Protein AF-A0A6A3A158-F1 (afdb_monomer_lite)

Foldseek 3Di:
DVFVVLVVVQVVVQQVVLQQVVQVHPVSQVVCVVVVNRDGDDLQALSRAHPLCVVDVDLAQDPVQDPVRPCNVVSVQVNQQSQQRGHFNVNCCSCCPHVVWAWPGWDFAAQQVVLDGDWIWTWIWDDDPVAIEIEIEIHADDPSGVVSVVLLVPPDWDQDVPLGTARPSLQRQQFQHPVHGPDPDDDADPPPHGRPGHRNNHVVVVVVVVVCVVPVRHYYAQHYPDSSRSNRVVSVRSVD

Structure (mmCIF, N/CA/C/O backbone):
data_AF-A0A6A3A158-F1
#
_entry.id   AF-A0A6A3A158-F1
#
loop_
_atom_site.group_PDB
_atom_site.id
_atom_site.type_symbol
_atom_site.label_atom_id
_atom_site.label_alt_id
_atom_site.label_comp_id
_atom_site.label_asym_id
_atom_site.label_entity_id
_atom_site.label_seq_id
_atom_site.pdbx_PDB_ins_code
_atom_site.Cartn_x
_atom_site.Cartn_y
_atom_site.Cartn_z
_atom_site.occupancy
_atom_site.B_iso_or_equiv
_atom_site.auth_seq_id
_atom_site.auth_comp_id
_atom_site.auth_asym_id
_atom_site.auth_atom_id
_atom_site.pdbx_PDB_model_num
ATOM 1 N N . MET A 1 1 ? 21.251 2.955 -17.808 1.00 33.09 1 MET A N 1
ATOM 2 C CA . MET A 1 1 ? 21.177 1.662 -18.534 1.00 33.09 1 MET A CA 1
ATOM 3 C C . MET A 1 1 ? 21.378 0.423 -17.639 1.00 33.09 1 MET A C 1
ATOM 5 O O . MET A 1 1 ? 21.390 -0.678 -18.166 1.00 33.09 1 MET A O 1
ATOM 9 N N . ILE A 1 2 ? 21.452 0.557 -16.303 1.00 40.03 2 ILE A N 1
ATOM 10 C CA . ILE A 1 2 ? 21.586 -0.575 -15.348 1.00 40.03 2 ILE A CA 1
ATOM 11 C C . ILE A 1 2 ? 20.202 -1.079 -14.851 1.00 40.03 2 ILE A C 1
ATOM 13 O O . ILE A 1 2 ? 20.088 -2.112 -14.201 1.00 40.03 2 ILE A O 1
ATOM 17 N N . TYR A 1 3 ? 19.130 -0.371 -15.223 1.00 50.69 3 TYR A N 1
ATOM 18 C CA . TYR A 1 3 ? 17.771 -0.492 -14.675 1.00 50.69 3 TYR A CA 1
ATOM 19 C C . TYR A 1 3 ? 16.995 -1.723 -15.163 1.00 50.69 3 TYR A C 1
ATOM 21 O O . TYR A 1 3 ? 16.353 -2.420 -14.381 1.00 50.69 3 TYR A O 1
ATOM 29 N N . THR A 1 4 ? 17.078 -2.026 -16.459 1.00 61.44 4 THR A N 1
ATOM 30 C CA . THR A 1 4 ? 16.363 -3.156 -17.063 1.00 61.44 4 THR A CA 1
ATOM 31 C C . THR A 1 4 ? 16.856 -4.507 -16.527 1.00 61.44 4 THR A C 1
ATOM 33 O O . THR A 1 4 ? 16.013 -5.339 -16.202 1.00 61.44 4 THR A O 1
ATOM 36 N N . PRO A 1 5 ? 18.175 -4.751 -16.364 1.00 72.19 5 PRO A N 1
ATOM 37 C CA . PRO A 1 5 ? 18.677 -6.021 -15.837 1.00 72.19 5 PRO A CA 1
ATOM 38 C C . PRO A 1 5 ? 18.161 -6.383 -14.439 1.00 72.19 5 PRO A C 1
ATOM 40 O O . PRO A 1 5 ? 17.719 -7.512 -14.242 1.00 72.19 5 PRO A O 1
ATOM 43 N N . MET A 1 6 ? 18.168 -5.450 -13.477 1.00 72.81 6 MET A N 1
ATOM 44 C CA . MET A 1 6 ? 17.752 -5.760 -12.101 1.00 72.81 6 MET A CA 1
ATOM 45 C C . MET A 1 6 ? 16.234 -5.937 -11.978 1.00 72.81 6 MET A C 1
ATOM 47 O O . MET A 1 6 ? 15.780 -6.893 -11.349 1.00 72.81 6 MET A O 1
ATOM 51 N N . ALA A 1 7 ? 15.449 -5.092 -12.653 1.00 72.19 7 ALA A N 1
ATOM 52 C CA . ALA A 1 7 ? 14.000 -5.262 -12.714 1.00 72.19 7 ALA A CA 1
ATOM 53 C C . ALA A 1 7 ? 13.622 -6.599 -13.380 1.00 72.19 7 ALA A C 1
ATOM 55 O O . ALA A 1 7 ? 12.784 -7.336 -12.861 1.00 72.19 7 ALA A O 1
ATOM 56 N N . MET A 1 8 ? 14.284 -6.968 -14.485 1.00 78.94 8 MET A N 1
ATOM 57 C CA . MET A 1 8 ? 14.096 -8.274 -15.131 1.00 78.94 8 MET A CA 1
ATOM 58 C C . MET A 1 8 ? 14.511 -9.435 -14.223 1.00 78.94 8 MET A C 1
ATOM 60 O O . MET A 1 8 ? 13.827 -10.459 -14.202 1.00 78.94 8 MET A O 1
ATOM 64 N N . MET A 1 9 ? 15.585 -9.286 -13.446 1.00 83.38 9 MET A N 1
ATOM 65 C CA . MET A 1 9 ? 16.007 -10.288 -12.467 1.00 83.38 9 MET A CA 1
ATOM 66 C C . MET A 1 9 ? 14.941 -10.488 -11.386 1.00 83.38 9 MET A C 1
ATOM 68 O O . MET A 1 9 ? 14.543 -11.626 -11.145 1.00 83.38 9 MET A O 1
ATOM 72 N N . GLY A 1 10 ? 14.408 -9.407 -10.807 1.00 83.25 10 GLY A N 1
ATOM 73 C CA . GLY A 1 10 ? 13.314 -9.476 -9.832 1.00 83.25 10 GLY A CA 1
ATOM 74 C C . GLY A 1 10 ? 12.067 -10.154 -10.408 1.00 83.25 10 GLY A C 1
ATOM 75 O O . GLY A 1 10 ? 11.559 -11.117 -9.839 1.00 83.25 10 GLY A O 1
ATOM 76 N N . ILE A 1 11 ? 11.643 -9.734 -11.605 1.00 85.56 11 ILE A N 1
ATOM 77 C CA . ILE A 1 11 ? 10.544 -10.344 -12.372 1.00 85.56 11 ILE A CA 1
ATOM 78 C C . ILE A 1 11 ? 10.775 -11.849 -12.564 1.00 85.56 11 ILE A C 1
ATOM 80 O O . ILE A 1 11 ? 9.840 -12.635 -12.392 1.00 85.56 11 ILE A O 1
ATOM 84 N N . THR A 1 12 ? 11.994 -12.253 -12.915 1.00 88.31 12 THR A N 1
ATOM 85 C CA . THR A 1 12 ? 12.354 -13.654 -13.165 1.00 88.31 12 THR A CA 1
ATOM 86 C C . THR A 1 12 ? 12.313 -14.469 -11.877 1.00 88.31 12 THR A C 1
ATOM 88 O O . THR A 1 12 ? 11.663 -15.513 -11.842 1.00 88.31 12 THR A O 1
ATOM 91 N N . ILE A 1 13 ? 12.937 -13.974 -10.805 1.00 90.00 13 ILE A N 1
ATOM 92 C CA . ILE A 1 13 ? 12.961 -14.633 -9.493 1.00 90.00 13 ILE A CA 1
ATOM 93 C C . ILE A 1 13 ? 11.538 -14.828 -8.968 1.00 90.00 13 ILE A C 1
ATOM 95 O O . ILE A 1 13 ? 11.174 -15.944 -8.607 1.00 90.00 13 ILE A O 1
ATOM 99 N N . GLU A 1 14 ? 10.704 -13.787 -8.981 1.00 91.69 14 GLU A N 1
ATOM 100 C CA . GLU A 1 14 ? 9.316 -13.894 -8.519 1.00 91.69 14 GLU A CA 1
ATOM 101 C C . GLU A 1 14 ? 8.507 -14.888 -9.356 1.00 91.69 14 GLU A C 1
ATOM 103 O O . GLU A 1 14 ? 7.749 -15.685 -8.801 1.00 91.69 14 GLU A O 1
ATOM 108 N N . THR A 1 15 ? 8.687 -14.895 -10.680 1.00 92.19 15 THR A N 1
ATOM 109 C CA . THR A 1 15 ? 7.980 -15.843 -11.557 1.00 92.19 15 THR A CA 1
ATOM 110 C C . THR A 1 15 ? 8.394 -17.278 -11.252 1.00 92.19 15 THR A C 1
ATOM 112 O O . THR A 1 15 ? 7.533 -18.150 -11.159 1.00 92.19 15 THR A O 1
ATOM 115 N N . LEU A 1 16 ? 9.691 -17.528 -11.048 1.00 92.75 16 LEU A N 1
ATOM 116 C CA . LEU A 1 16 ? 10.210 -18.849 -10.695 1.00 92.75 16 LEU A CA 1
ATOM 117 C C . LEU A 1 16 ? 9.688 -19.312 -9.331 1.00 92.75 16 LEU A C 1
ATOM 119 O O . LEU A 1 16 ? 9.191 -20.433 -9.220 1.00 92.75 16 LEU A O 1
ATOM 123 N N . LEU A 1 17 ? 9.743 -18.452 -8.310 1.00 93.19 17 LEU A N 1
ATOM 124 C CA . LEU A 1 17 ? 9.234 -18.768 -6.973 1.00 93.19 17 LEU A CA 1
ATOM 125 C C . LEU A 1 17 ? 7.739 -19.107 -7.008 1.00 93.19 17 LEU A C 1
ATOM 127 O O . LEU A 1 17 ? 7.332 -20.131 -6.456 1.00 93.19 17 LEU A O 1
ATOM 131 N N . ASN A 1 18 ? 6.930 -18.314 -7.718 1.00 95.38 18 ASN A N 1
ATOM 132 C CA . ASN A 1 18 ? 5.505 -18.597 -7.897 1.00 95.38 18 ASN A CA 1
ATOM 133 C C . ASN A 1 18 ? 5.263 -19.880 -8.694 1.00 95.38 18 ASN A C 1
ATOM 135 O O . ASN A 1 18 ? 4.412 -20.678 -8.310 1.00 95.38 18 ASN A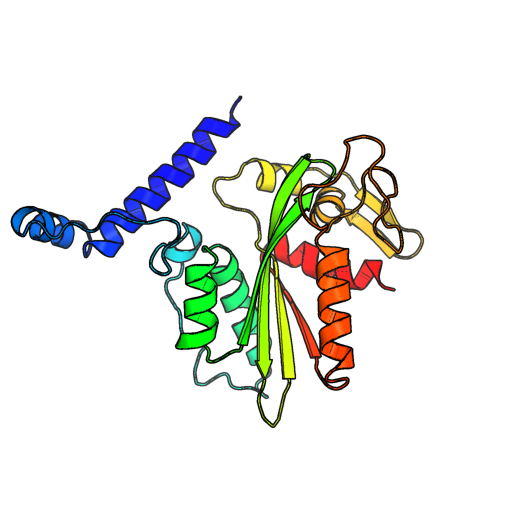 O 1
ATOM 139 N N . PHE A 1 19 ? 6.023 -20.125 -9.762 1.00 94.62 19 PHE A N 1
ATOM 140 C CA . PHE A 1 19 ? 5.890 -21.343 -10.555 1.00 94.62 19 PHE A CA 1
ATOM 141 C C . PHE A 1 19 ? 6.132 -22.598 -9.711 1.00 94.62 19 PHE A C 1
ATOM 143 O O . PHE A 1 19 ? 5.319 -23.522 -9.736 1.00 94.62 19 PHE A O 1
ATOM 150 N N . PHE A 1 20 ? 7.197 -22.622 -8.905 1.00 93.31 20 PHE A N 1
ATOM 151 C CA . PHE A 1 20 ? 7.435 -23.738 -7.992 1.00 93.31 20 PHE A CA 1
ATOM 152 C C . PHE A 1 20 ? 6.376 -23.812 -6.891 1.00 93.31 20 PHE A C 1
ATOM 154 O O . PHE A 1 20 ? 5.866 -24.898 -6.624 1.00 93.31 20 PHE A O 1
ATOM 161 N N . SER A 1 21 ? 6.015 -22.687 -6.272 1.00 92.62 21 SER A N 1
ATOM 162 C CA . SER A 1 21 ? 5.041 -22.649 -5.175 1.00 92.62 21 SER A CA 1
ATOM 163 C C . SER A 1 21 ? 3.669 -23.192 -5.597 1.00 92.62 21 SER A C 1
ATOM 165 O O . SER A 1 21 ? 3.167 -24.135 -4.982 1.00 92.62 21 SER A O 1
ATOM 167 N N . LEU A 1 22 ? 3.116 -22.700 -6.711 1.00 93.56 22 LEU A N 1
ATOM 168 C CA . LEU A 1 22 ? 1.799 -23.104 -7.224 1.00 93.56 22 LEU A CA 1
ATOM 169 C C . LEU A 1 22 ? 1.748 -24.563 -7.690 1.00 93.56 22 LEU A C 1
ATOM 171 O O . LEU A 1 22 ? 0.676 -25.162 -7.739 1.00 93.56 22 LEU A O 1
ATOM 175 N N . ASN A 1 23 ? 2.898 -25.161 -8.002 1.00 94.75 23 ASN A N 1
ATOM 176 C CA . ASN A 1 23 ? 2.990 -26.565 -8.393 1.00 94.75 23 ASN A CA 1
ATOM 177 C C . ASN A 1 23 ? 3.356 -27.508 -7.233 1.00 94.75 23 ASN A C 1
ATOM 179 O O . ASN A 1 23 ? 3.549 -28.700 -7.459 1.00 94.75 23 ASN A O 1
ATOM 183 N N . GLY A 1 24 ? 3.417 -27.024 -5.988 1.00 91.12 24 GLY A N 1
ATOM 184 C CA . GLY A 1 24 ? 3.749 -27.851 -4.821 1.00 91.12 24 GLY A CA 1
ATOM 185 C C . GLY A 1 24 ? 5.250 -28.128 -4.667 1.00 91.12 24 GLY A C 1
ATOM 186 O O . GLY A 1 24 ? 5.652 -29.223 -4.264 1.00 91.12 24 GLY A O 1
ATOM 187 N N . GLY A 1 25 ? 6.084 -27.152 -5.025 1.00 91.75 25 GLY A N 1
ATOM 188 C CA . GLY A 1 25 ? 7.543 -27.229 -5.005 1.00 91.75 25 GLY A CA 1
ATOM 189 C C . GLY A 1 25 ? 8.119 -28.073 -6.144 1.00 91.75 25 GLY A C 1
ATOM 190 O O . GLY A 1 25 ? 7.411 -28.518 -7.044 1.00 91.75 25 GLY A O 1
ATOM 191 N N . PHE A 1 26 ? 9.426 -28.335 -6.097 1.00 89.94 26 PHE A N 1
ATOM 192 C CA . PHE A 1 26 ? 10.132 -29.069 -7.156 1.00 89.94 26 PHE A CA 1
ATOM 193 C C . PHE A 1 26 ? 9.558 -30.477 -7.405 1.00 89.94 26 PHE A C 1
ATOM 195 O O . PHE A 1 26 ? 9.274 -30.855 -8.540 1.00 89.94 26 PHE A O 1
ATOM 202 N N . ARG A 1 27 ? 9.317 -31.249 -6.335 1.00 90.44 27 ARG A N 1
ATOM 203 C CA . ARG A 1 27 ? 8.726 -32.597 -6.439 1.00 90.44 27 ARG A CA 1
ATOM 204 C C . ARG A 1 27 ? 7.282 -32.555 -6.947 1.00 90.44 27 ARG A C 1
ATOM 206 O O . ARG A 1 27 ? 6.881 -33.415 -7.730 1.00 90.44 27 ARG A O 1
ATOM 213 N N . GLY A 1 28 ? 6.505 -31.562 -6.510 1.00 92.50 28 GLY A N 1
ATOM 214 C CA . GLY A 1 28 ? 5.134 -31.362 -6.969 1.00 92.50 28 GLY A CA 1
ATOM 215 C C . GLY A 1 28 ? 5.070 -31.008 -8.455 1.00 92.50 28 GLY A C 1
ATOM 216 O O . GLY A 1 28 ? 4.254 -31.583 -9.174 1.00 92.50 28 GLY A O 1
ATOM 217 N N . LEU A 1 29 ? 5.997 -30.173 -8.932 1.00 92.56 29 LEU A N 1
ATOM 218 C CA . LEU A 1 29 ? 6.128 -29.818 -10.341 1.00 92.56 29 LEU A CA 1
ATOM 219 C C . LEU A 1 29 ? 6.395 -31.043 -11.217 1.00 92.56 29 LEU A C 1
ATOM 221 O O . LEU A 1 29 ? 5.671 -31.247 -12.187 1.00 92.56 29 LEU A O 1
ATOM 225 N N . LEU A 1 30 ? 7.361 -31.894 -10.856 1.00 91.44 30 LEU A N 1
ATOM 226 C CA . LEU A 1 30 ? 7.632 -33.133 -11.600 1.00 91.44 30 LEU A CA 1
ATOM 227 C C . LEU A 1 30 ? 6.374 -34.006 -11.719 1.00 91.44 30 LEU A C 1
ATOM 229 O O . LEU A 1 30 ? 6.039 -34.492 -12.798 1.00 91.44 30 LEU A O 1
ATOM 233 N N . ARG A 1 31 ? 5.616 -34.142 -10.625 1.00 92.50 31 ARG A N 1
ATOM 234 C CA . ARG A 1 31 ? 4.341 -34.871 -10.618 1.00 92.50 31 ARG A CA 1
ATOM 235 C C . ARG A 1 31 ? 3.275 -34.197 -11.491 1.00 92.50 31 ARG A C 1
ATOM 237 O O . ARG A 1 31 ? 2.514 -34.898 -12.155 1.00 92.50 31 ARG A O 1
ATOM 244 N N . ASN A 1 32 ? 3.194 -32.869 -11.487 1.00 91.81 32 ASN A N 1
ATOM 245 C CA . ASN A 1 32 ? 2.237 -32.115 -12.297 1.00 91.81 32 ASN A CA 1
ATOM 246 C C . ASN A 1 32 ? 2.576 -32.165 -13.791 1.00 91.81 32 ASN A C 1
ATOM 248 O O . ASN A 1 32 ? 1.649 -32.193 -14.593 1.00 91.81 32 ASN A O 1
ATOM 252 N N . ILE A 1 33 ? 3.859 -32.251 -14.162 1.00 92.56 33 ILE A N 1
ATOM 253 C CA . ILE A 1 33 ? 4.299 -32.479 -15.548 1.00 92.56 33 ILE A CA 1
ATOM 254 C C . ILE A 1 33 ? 3.780 -33.832 -16.040 1.00 92.56 33 ILE A C 1
ATOM 256 O O . ILE A 1 33 ? 3.083 -33.883 -17.048 1.00 92.56 33 ILE A O 1
ATOM 260 N N . VAL A 1 34 ? 4.021 -34.909 -15.282 1.00 93.62 34 VAL A N 1
ATOM 261 C CA . VAL A 1 34 ? 3.539 -36.261 -15.635 1.00 93.62 34 VAL A CA 1
ATOM 262 C C . VAL A 1 34 ? 2.009 -36.311 -15.739 1.00 93.62 34 VAL A C 1
ATOM 264 O O . VAL A 1 34 ? 1.463 -37.034 -16.565 1.00 93.62 34 VAL A O 1
ATOM 267 N N . ARG A 1 35 ? 1.300 -35.533 -14.913 1.00 92.50 35 ARG A N 1
ATOM 268 C CA . ARG A 1 35 ? -0.172 -35.471 -14.900 1.00 92.50 35 ARG A CA 1
ATOM 269 C C . ARG A 1 35 ? -0.770 -34.441 -15.864 1.00 92.50 35 ARG A C 1
ATOM 271 O O . ARG A 1 35 ? -1.991 -34.334 -15.893 1.00 92.50 35 ARG A O 1
ATOM 278 N N . VAL A 1 36 ? 0.048 -33.671 -16.589 1.00 91.56 36 VAL A N 1
ATOM 279 C CA . VAL A 1 36 ? -0.380 -32.546 -17.448 1.00 91.56 36 VAL A CA 1
ATOM 280 C C . VAL A 1 36 ? -1.270 -31.541 -16.687 1.00 91.56 36 VAL A C 1
ATOM 282 O O . VAL A 1 36 ? -2.270 -31.034 -17.183 1.00 91.56 36 VAL A O 1
ATOM 285 N N . LYS A 1 37 ? -0.915 -31.269 -15.427 1.00 93.69 37 LYS A N 1
ATOM 286 C CA . LYS A 1 37 ? -1.615 -30.349 -14.507 1.00 93.69 37 LYS A CA 1
ATOM 287 C C . LYS A 1 37 ? -0.707 -29.213 -14.029 1.00 93.69 37 LYS A C 1
ATOM 289 O O . LYS A 1 37 ? -0.830 -28.751 -12.898 1.00 93.69 37 LYS A O 1
ATOM 294 N N . VAL A 1 38 ? 0.263 -28.817 -14.852 1.00 93.19 38 VAL A N 1
ATOM 295 C CA . VAL A 1 38 ? 1.192 -27.731 -14.517 1.00 93.19 38 VAL A CA 1
ATOM 296 C C . VAL A 1 38 ? 0.432 -26.409 -14.463 1.00 93.19 38 VAL A C 1
ATOM 298 O O . VAL A 1 38 ? -0.263 -26.048 -15.409 1.00 93.19 38 VAL A O 1
ATOM 301 N N . VAL A 1 39 ? 0.582 -25.685 -13.357 1.00 94.00 39 VAL A N 1
ATOM 302 C CA . VAL A 1 39 ? -0.007 -24.358 -13.164 1.00 94.00 39 VAL A CA 1
ATOM 303 C C . VAL A 1 39 ? 1.006 -23.300 -13.586 1.00 94.00 39 VAL A C 1
ATOM 305 O O . VAL A 1 39 ? 2.130 -23.282 -13.083 1.00 94.00 39 VAL A O 1
ATOM 308 N N . ILE A 1 40 ? 0.616 -22.412 -14.497 1.00 93.44 40 ILE A N 1
ATOM 309 C CA . ILE A 1 40 ? 1.431 -21.263 -14.906 1.00 93.44 40 ILE A CA 1
ATOM 310 C C . ILE A 1 40 ? 1.032 -20.061 -14.035 1.00 93.44 40 ILE A C 1
ATOM 312 O O . ILE A 1 40 ? -0.161 -19.775 -13.928 1.00 93.44 40 ILE A O 1
ATOM 316 N N . PRO A 1 41 ? 1.985 -19.365 -13.388 1.00 93.31 41 PRO A N 1
ATOM 317 C CA . PRO A 1 41 ? 1.674 -18.245 -12.511 1.00 93.31 41 PRO A CA 1
ATOM 318 C C . PRO A 1 41 ? 1.138 -17.045 -13.297 1.00 93.31 41 PRO A C 1
ATOM 320 O O . PRO A 1 41 ? 1.806 -16.530 -14.193 1.00 93.31 41 PRO A O 1
ATOM 323 N N . ASP A 1 42 ? -0.037 -16.553 -12.905 1.00 93.19 42 ASP A N 1
ATOM 324 C CA . ASP A 1 42 ? -0.583 -15.278 -13.372 1.00 93.19 42 ASP A CA 1
ATOM 325 C C . ASP A 1 42 ? -0.268 -14.175 -12.356 1.00 93.19 42 ASP A C 1
ATOM 327 O O . ASP A 1 42 ? -0.715 -14.220 -11.213 1.00 93.19 42 ASP A O 1
ATOM 331 N N . ARG A 1 43 ? 0.467 -13.148 -12.790 1.00 90.25 43 ARG A N 1
ATOM 332 C CA . ARG A 1 43 ? 0.872 -11.993 -11.969 1.00 90.25 43 ARG A CA 1
ATOM 333 C C . ARG A 1 43 ? -0.294 -11.203 -11.388 1.00 90.25 43 ARG A C 1
ATOM 335 O O . ARG A 1 43 ? -0.100 -10.483 -10.409 1.00 90.25 43 ARG A O 1
ATOM 342 N N . LYS A 1 44 ? -1.474 -11.291 -12.002 1.00 93.69 44 LYS A N 1
ATOM 343 C CA . LYS A 1 44 ? -2.688 -10.607 -11.548 1.00 93.69 44 LYS A CA 1
ATOM 344 C C . LYS A 1 44 ? -3.538 -11.466 -10.615 1.00 93.69 44 LYS A C 1
ATOM 346 O O . LYS A 1 44 ? -4.479 -10.942 -10.028 1.00 93.69 44 LYS A O 1
ATOM 351 N N . ALA A 1 45 ? -3.224 -12.751 -10.461 1.00 95.00 45 ALA A N 1
ATOM 352 C CA . ALA A 1 45 ? -3.984 -13.641 -9.599 1.00 95.00 45 ALA A CA 1
ATOM 353 C C . ALA A 1 45 ? -3.689 -13.387 -8.115 1.00 95.00 45 ALA A C 1
ATOM 355 O O . ALA A 1 45 ? -2.563 -13.068 -7.725 1.00 95.00 45 ALA A O 1
ATOM 356 N N . ALA A 1 46 ? -4.691 -13.629 -7.269 1.00 95.12 46 ALA A N 1
ATOM 357 C CA . ALA A 1 46 ? -4.558 -13.532 -5.816 1.00 95.12 46 ALA A CA 1
ATOM 358 C C . ALA A 1 46 ? -3.578 -14.557 -5.220 1.00 95.12 46 ALA A C 1
ATOM 360 O O . ALA A 1 46 ? -3.146 -14.406 -4.087 1.00 95.12 46 ALA A O 1
ATOM 361 N N . THR A 1 47 ? -3.218 -15.602 -5.964 1.00 93.69 47 THR A N 1
ATOM 362 C CA . THR A 1 47 ? -2.242 -16.613 -5.538 1.00 93.69 47 THR A CA 1
ATOM 363 C C . THR A 1 47 ? -0.800 -16.238 -5.879 1.00 93.69 47 THR A C 1
ATOM 365 O O . THR A 1 47 ? 0.110 -16.975 -5.511 1.00 93.69 47 THR A O 1
ATOM 368 N N . TYR A 1 48 ? -0.580 -15.137 -6.603 1.00 94.31 48 TYR A N 1
ATOM 369 C CA . TYR A 1 48 ? 0.756 -14.679 -6.964 1.00 94.31 48 TYR A CA 1
ATOM 370 C C . TYR A 1 48 ? 1.343 -13.806 -5.855 1.00 94.31 48 TYR A C 1
ATOM 372 O O . TYR A 1 48 ? 0.778 -12.772 -5.497 1.00 94.31 48 TYR A O 1
ATOM 380 N N . LEU A 1 49 ? 2.502 -14.207 -5.340 1.00 93.25 49 LEU A N 1
ATOM 381 C CA . LEU A 1 49 ? 3.221 -13.503 -4.285 1.00 93.25 49 LEU A CA 1
ATOM 382 C C . LEU A 1 49 ? 4.381 -12.685 -4.854 1.00 93.25 49 LEU A C 1
ATOM 384 O O . LEU A 1 49 ? 5.093 -13.123 -5.757 1.00 93.25 49 LEU A O 1
ATOM 388 N N . SER A 1 50 ? 4.596 -11.504 -4.283 1.00 91.75 50 SER A N 1
ATOM 389 C CA . SER A 1 50 ? 5.845 -10.759 -4.456 1.00 91.75 50 SER A CA 1
ATOM 390 C C . SER A 1 50 ? 6.988 -11.448 -3.711 1.00 91.75 50 SER A C 1
ATOM 392 O O . SER A 1 50 ? 6.762 -12.308 -2.854 1.00 91.75 50 SER A O 1
ATOM 394 N N . PHE A 1 51 ? 8.225 -11.026 -3.966 1.00 88.56 51 PHE A N 1
ATOM 395 C CA . PHE A 1 51 ? 9.382 -11.508 -3.212 1.00 88.56 51 PHE A CA 1
ATOM 396 C C . PHE A 1 51 ? 9.204 -11.333 -1.693 1.00 88.56 51 PHE A C 1
ATOM 398 O O . PHE A 1 51 ? 9.439 -12.269 -0.931 1.00 88.56 51 PHE A O 1
ATOM 405 N N . ILE A 1 52 ? 8.702 -10.173 -1.248 1.00 86.31 52 ILE A N 1
ATOM 406 C CA . ILE A 1 52 ? 8.401 -9.919 0.171 1.00 86.31 52 ILE A CA 1
ATOM 407 C C . ILE A 1 52 ? 7.302 -10.864 0.671 1.00 86.31 52 ILE A C 1
ATOM 409 O O . ILE A 1 52 ? 7.417 -11.410 1.767 1.00 86.31 52 ILE A O 1
ATOM 413 N N . GLY A 1 53 ? 6.291 -11.150 -0.153 1.00 87.19 53 GLY A N 1
ATOM 414 C CA . GLY A 1 53 ? 5.268 -12.153 0.154 1.00 87.19 53 GLY A CA 1
ATOM 415 C C . GLY A 1 53 ? 5.836 -13.551 0.436 1.00 87.19 53 GLY A C 1
ATOM 416 O O . GLY A 1 53 ? 5.302 -14.265 1.281 1.00 87.19 53 GLY A O 1
ATOM 417 N N . PHE A 1 54 ? 6.948 -13.932 -0.203 1.00 89.75 54 PHE A N 1
ATOM 418 C CA . PHE A 1 54 ? 7.634 -15.200 0.079 1.00 89.75 54 PHE A CA 1
ATOM 419 C C . PHE A 1 54 ? 8.477 -15.189 1.359 1.00 89.75 54 PHE A C 1
ATOM 421 O O . PHE A 1 54 ? 8.676 -16.249 1.947 1.00 89.75 54 PHE A O 1
ATOM 428 N N . THR A 1 55 ? 8.956 -14.025 1.810 1.00 86.81 55 THR A N 1
ATOM 429 C CA . THR A 1 55 ? 9.725 -13.916 3.066 1.00 86.81 55 THR A CA 1
ATOM 430 C C . THR A 1 55 ? 8.866 -14.100 4.317 1.00 86.81 55 THR A C 1
ATOM 432 O O . THR A 1 55 ? 9.364 -14.546 5.348 1.00 86.81 55 THR A O 1
ATOM 435 N N . ASP A 1 56 ? 7.567 -13.807 4.225 1.00 86.06 56 ASP A N 1
ATOM 436 C CA . ASP A 1 56 ? 6.606 -14.042 5.297 1.00 86.06 56 ASP A CA 1
ATOM 437 C C . ASP A 1 56 ? 5.250 -14.459 4.714 1.00 86.06 56 ASP A C 1
ATOM 439 O O . ASP A 1 56 ? 4.467 -13.638 4.234 1.00 86.06 56 ASP A O 1
ATOM 443 N N . THR A 1 57 ? 4.928 -15.743 4.836 1.00 86.69 57 THR A N 1
ATOM 444 C CA . THR A 1 57 ? 3.717 -16.351 4.269 1.00 86.69 57 THR A CA 1
ATOM 445 C C . THR A 1 57 ? 2.498 -16.299 5.194 1.00 86.69 57 THR A C 1
ATOM 447 O O . THR A 1 57 ? 1.425 -16.775 4.823 1.00 86.69 57 THR A O 1
ATOM 450 N N . ARG A 1 58 ? 2.611 -15.722 6.401 1.00 89.75 58 ARG A N 1
ATOM 451 C CA . ARG A 1 58 ? 1.488 -15.637 7.352 1.00 89.75 58 ARG A CA 1
ATOM 452 C C . ARG A 1 58 ? 0.375 -14.745 6.800 1.00 89.75 58 ARG A C 1
ATOM 454 O O . ARG A 1 58 ? 0.617 -13.595 6.456 1.00 89.75 58 ARG A O 1
ATOM 461 N N . MET A 1 59 ? -0.856 -15.240 6.745 1.00 90.44 59 MET A N 1
ATOM 462 C CA . MET A 1 59 ? -1.995 -14.469 6.217 1.00 90.44 59 MET A CA 1
ATOM 463 C C . MET A 1 59 ? -2.982 -14.043 7.301 1.00 90.44 59 MET A C 1
ATOM 465 O O . MET A 1 59 ? -3.722 -13.083 7.122 1.00 90.44 59 MET A O 1
ATOM 469 N N . LYS A 1 60 ? -3.006 -14.746 8.431 1.00 92.25 60 LYS A N 1
ATOM 470 C CA . LYS A 1 60 ? -3.984 -14.510 9.491 1.00 92.25 60 LYS A CA 1
ATOM 471 C C . LYS A 1 60 ? -3.469 -13.470 10.475 1.00 92.25 60 LYS A C 1
ATOM 473 O O . LYS A 1 60 ? -2.282 -13.466 10.797 1.00 92.25 60 LYS A O 1
ATOM 478 N N . LEU A 1 61 ? -4.380 -12.623 10.943 1.00 89.88 61 LEU A N 1
ATOM 479 C CA . LEU A 1 61 ? -4.160 -11.844 12.155 1.00 89.88 61 LEU A CA 1
ATOM 480 C C . LEU A 1 61 ? -4.135 -12.801 13.351 1.00 89.88 61 LEU A C 1
ATOM 482 O O . LEU A 1 61 ? -4.793 -13.845 13.330 1.00 89.88 61 LEU A O 1
ATOM 486 N N . ASP A 1 62 ? -3.351 -12.450 14.363 1.00 87.81 62 ASP A N 1
ATOM 487 C CA . ASP A 1 62 ? -3.298 -13.200 15.612 1.00 87.81 62 ASP A CA 1
ATOM 488 C C . ASP A 1 62 ? -4.656 -13.101 16.325 1.00 87.81 62 ASP A C 1
ATOM 490 O O . ASP A 1 62 ? -5.151 -12.002 16.577 1.00 87.81 62 ASP A O 1
ATOM 494 N N . SER A 1 63 ? -5.275 -14.245 16.625 1.00 86.94 63 SER A N 1
ATOM 495 C CA . SER A 1 63 ? -6.595 -14.301 17.258 1.00 86.94 63 SER A CA 1
ATOM 496 C C . SER A 1 63 ? -6.607 -13.775 18.692 1.00 86.94 63 SER A C 1
ATOM 498 O O . SER A 1 63 ? -7.678 -13.411 19.190 1.00 86.94 63 SER A O 1
ATOM 500 N N . ASP A 1 64 ? -5.443 -13.725 19.340 1.00 88.19 64 ASP A N 1
ATOM 501 C CA . ASP A 1 64 ? -5.289 -13.260 20.718 1.00 88.19 64 ASP A CA 1
ATOM 502 C C . ASP A 1 64 ? -5.146 -11.730 20.782 1.00 88.19 64 ASP A C 1
ATOM 504 O O . ASP A 1 64 ? -5.418 -11.100 21.809 1.00 88.19 64 ASP A O 1
ATOM 508 N N . ILE A 1 65 ? -4.792 -11.097 19.659 1.00 87.38 65 ILE A N 1
ATOM 509 C CA . ILE A 1 65 ? -4.673 -9.647 19.533 1.00 87.38 65 ILE A CA 1
ATOM 510 C C . ILE A 1 65 ? -5.954 -9.100 18.893 1.00 87.38 65 ILE A C 1
ATOM 512 O O . ILE A 1 65 ? -6.053 -8.940 17.680 1.00 87.38 65 ILE A O 1
ATOM 516 N N . LYS A 1 66 ? -6.952 -8.798 19.727 1.00 88.00 66 LYS A N 1
ATOM 517 C CA . LYS A 1 66 ? -8.246 -8.232 19.304 1.00 88.00 66 LYS A CA 1
ATOM 518 C C . LYS A 1 66 ? -8.298 -6.714 19.468 1.00 88.00 66 LYS A C 1
ATOM 520 O O . LYS A 1 66 ? -7.476 -6.135 20.180 1.00 88.00 66 LYS A O 1
ATOM 525 N N . HIS A 1 67 ? -9.299 -6.077 18.858 1.00 86.62 67 HIS A N 1
ATOM 526 C CA . HIS A 1 67 ? -9.590 -4.661 19.090 1.00 86.62 67 HIS A CA 1
ATOM 527 C C . HIS A 1 67 ? -9.707 -4.369 20.601 1.00 86.62 67 HIS A C 1
ATOM 529 O O . HIS A 1 67 ? -10.308 -5.141 21.346 1.00 86.62 67 HIS A O 1
ATOM 535 N N . GLY A 1 68 ? -9.076 -3.283 21.055 1.00 85.81 68 GLY A N 1
ATOM 536 C CA . GLY A 1 68 ? -8.899 -2.955 22.476 1.00 85.81 68 GLY A CA 1
ATOM 537 C C . GLY A 1 68 ? -7.559 -3.411 23.071 1.00 85.81 68 GLY A C 1
ATOM 538 O O . GLY A 1 68 ? -7.101 -2.822 24.048 1.00 85.81 68 GLY A O 1
ATOM 539 N N . ASN A 1 69 ? -6.872 -4.386 22.461 1.00 91.44 69 ASN A N 1
ATOM 540 C CA . ASN A 1 69 ? -5.492 -4.716 22.820 1.00 91.44 69 ASN A CA 1
ATOM 541 C C . ASN A 1 69 ? -4.539 -3.618 22.293 1.00 91.44 69 ASN A C 1
ATOM 543 O O . ASN A 1 69 ? -4.613 -3.285 21.105 1.00 91.44 69 ASN A O 1
ATOM 547 N N . PRO A 1 70 ? -3.602 -3.089 23.107 1.00 90.06 70 PRO A N 1
ATOM 548 C CA . PRO A 1 70 ? -2.612 -2.104 22.655 1.00 90.06 70 PRO A CA 1
ATOM 549 C C . PRO A 1 70 ? -1.801 -2.535 21.422 1.00 90.06 70 PRO A C 1
ATOM 551 O O . PRO A 1 70 ? -1.366 -1.693 20.638 1.00 90.06 70 PRO A O 1
ATOM 554 N N . MET A 1 71 ? -1.625 -3.844 21.222 1.00 90.75 71 MET A N 1
ATOM 555 C CA . MET A 1 71 ? -0.887 -4.423 20.099 1.00 90.75 71 MET A CA 1
ATOM 556 C C . MET A 1 71 ? -1.716 -4.613 18.827 1.00 90.75 71 MET A C 1
ATOM 558 O O . MET A 1 71 ? -1.141 -4.954 17.794 1.00 90.75 71 MET A O 1
ATOM 562 N N . TYR A 1 72 ? -3.026 -4.351 18.854 1.00 92.38 72 TYR A N 1
ATOM 563 C CA . TYR A 1 72 ? -3.909 -4.563 17.704 1.00 92.38 72 TYR A CA 1
ATOM 564 C C . TYR A 1 72 ? -3.483 -3.764 16.475 1.00 92.38 72 TYR A C 1
ATOM 566 O O . TYR A 1 72 ? -3.147 -4.331 15.436 1.00 92.38 72 TYR A O 1
ATOM 574 N N . TYR A 1 73 ? -3.423 -2.441 16.605 1.00 91.50 73 TYR A N 1
ATOM 575 C CA . TYR A 1 73 ? -3.064 -1.565 15.495 1.00 91.50 73 TYR A CA 1
ATOM 576 C C . TYR A 1 73 ? -1.606 -1.716 15.031 1.00 91.50 73 TYR A C 1
ATOM 578 O O . TYR A 1 73 ? -1.383 -1.693 13.816 1.00 91.50 73 TYR A O 1
ATOM 586 N N . PRO A 1 74 ? -0.614 -1.926 15.922 1.00 91.38 74 PRO A N 1
ATOM 587 C CA . PRO A 1 74 ? 0.731 -2.319 15.510 1.00 91.38 74 PRO A CA 1
ATOM 588 C C . PRO A 1 74 ? 0.768 -3.621 14.698 1.00 91.38 74 PRO A C 1
ATOM 590 O O . PRO A 1 74 ? 1.361 -3.646 13.619 1.00 91.38 74 PRO A O 1
ATOM 593 N N . ALA A 1 75 ? 0.108 -4.686 15.165 1.00 91.75 75 ALA A N 1
ATOM 594 C CA . ALA A 1 75 ? 0.092 -5.975 14.473 1.00 91.75 75 ALA A CA 1
ATOM 595 C C . ALA A 1 75 ? -0.607 -5.877 13.108 1.00 91.75 75 ALA A C 1
ATOM 597 O O . ALA A 1 75 ? -0.063 -6.331 12.099 1.00 91.75 75 ALA A O 1
ATOM 598 N N . LEU A 1 76 ? -1.766 -5.212 13.054 1.00 93.81 76 LEU A N 1
ATOM 599 C CA . LEU A 1 76 ? -2.496 -4.957 11.812 1.00 93.81 76 LEU A CA 1
ATOM 600 C C . LEU A 1 76 ? -1.661 -4.131 10.824 1.00 93.81 76 LEU A C 1
ATOM 602 O O . LEU A 1 76 ? -1.606 -4.454 9.640 1.00 93.81 76 LEU A O 1
ATOM 606 N N . SER A 1 77 ? -0.956 -3.107 11.312 1.00 92.38 77 SER A N 1
ATOM 607 C CA . SER A 1 77 ? -0.056 -2.286 10.498 1.00 92.38 77 SER A CA 1
ATOM 608 C C . SER A 1 77 ? 1.075 -3.108 9.887 1.00 92.38 77 SER A C 1
ATOM 610 O O . SER A 1 77 ? 1.319 -3.002 8.691 1.00 92.38 77 SER A O 1
ATOM 612 N N . ILE A 1 78 ? 1.736 -3.964 10.671 1.00 90.44 78 ILE A N 1
ATOM 613 C CA . ILE A 1 78 ? 2.804 -4.846 10.173 1.00 90.44 78 ILE A CA 1
ATOM 614 C C . ILE A 1 78 ? 2.265 -5.774 9.078 1.00 90.44 78 ILE A C 1
ATOM 616 O O . ILE A 1 78 ? 2.886 -5.920 8.022 1.00 90.44 78 ILE A O 1
ATOM 620 N N . MET A 1 79 ? 1.087 -6.357 9.301 1.00 93.69 79 MET A N 1
ATOM 621 C CA . MET A 1 79 ? 0.438 -7.249 8.340 1.00 93.69 79 MET A CA 1
ATOM 622 C C . MET A 1 79 ? 0.016 -6.515 7.057 1.00 93.69 79 MET A C 1
ATOM 624 O O . MET A 1 79 ? 0.182 -7.052 5.962 1.00 93.69 79 MET A O 1
ATOM 628 N N . ALA A 1 80 ? -0.442 -5.266 7.155 1.00 94.50 80 ALA A N 1
ATOM 629 C CA . ALA A 1 80 ? -0.710 -4.415 5.998 1.00 94.50 80 ALA A CA 1
ATOM 630 C C . ALA A 1 80 ? 0.579 -4.075 5.227 1.00 94.50 80 ALA A C 1
ATOM 632 O O . ALA A 1 80 ? 0.624 -4.219 4.005 1.00 94.50 80 ALA A O 1
ATOM 633 N N . CYS A 1 81 ? 1.654 -3.716 5.938 1.00 91.25 81 CYS A N 1
ATOM 634 C CA . CYS A 1 81 ? 2.947 -3.349 5.359 1.00 91.25 81 CYS A CA 1
ATOM 635 C C . CYS A 1 81 ? 3.591 -4.473 4.546 1.00 91.25 81 CYS A C 1
ATOM 637 O O . CYS A 1 81 ? 4.262 -4.190 3.558 1.00 91.25 81 CYS A O 1
ATOM 639 N N . LYS A 1 82 ? 3.391 -5.742 4.918 1.00 91.06 82 LYS A N 1
ATOM 640 C CA . LYS A 1 82 ? 3.808 -6.874 4.073 1.00 91.06 82 LYS A CA 1
ATOM 641 C C . LYS A 1 82 ? 2.831 -7.133 2.925 1.00 91.06 82 LYS A C 1
ATOM 643 O O . LYS A 1 82 ? 3.257 -7.483 1.827 1.00 91.06 82 LYS A O 1
ATOM 648 N N . ALA A 1 83 ? 1.527 -6.981 3.161 1.00 93.81 83 ALA A N 1
ATOM 649 C CA . ALA A 1 83 ? 0.499 -7.307 2.180 1.00 93.81 83 ALA A CA 1
ATOM 650 C C . ALA A 1 83 ? 0.577 -6.378 0.968 1.00 93.81 83 ALA A C 1
ATOM 652 O O . ALA A 1 83 ? 0.544 -6.858 -0.169 1.00 93.81 83 ALA A O 1
ATOM 653 N N . VAL A 1 84 ? 0.797 -5.082 1.214 1.00 94.19 84 VAL A N 1
ATOM 654 C CA . VAL A 1 84 ? 0.833 -4.034 0.190 1.00 94.19 84 VAL A CA 1
ATOM 655 C C . VAL A 1 84 ? 1.911 -4.257 -0.871 1.00 94.19 84 VAL A C 1
ATOM 657 O O . VAL A 1 84 ? 1.794 -3.687 -1.941 1.00 94.19 84 VAL A O 1
ATOM 660 N N . TYR A 1 85 ? 2.929 -5.099 -0.651 1.00 92.25 85 TYR A N 1
ATOM 661 C CA . TYR A 1 85 ? 3.908 -5.461 -1.690 1.00 92.25 85 TYR A CA 1
ATOM 662 C C . TYR A 1 85 ? 3.348 -6.378 -2.784 1.00 92.25 85 TYR A C 1
ATOM 664 O O . TYR A 1 85 ? 3.901 -6.435 -3.882 1.00 92.25 85 TYR A O 1
ATOM 672 N N . ASN A 1 86 ? 2.268 -7.101 -2.497 1.00 94.19 86 ASN A N 1
ATOM 673 C CA . ASN A 1 86 ? 1.619 -8.000 -3.447 1.00 94.19 86 ASN A CA 1
ATOM 674 C C . ASN A 1 86 ? 0.638 -7.238 -4.348 1.00 94.19 86 ASN A C 1
ATOM 676 O O . ASN A 1 86 ? 0.377 -6.051 -4.156 1.00 94.19 86 ASN A O 1
ATOM 680 N N . ASN A 1 87 ? 0.084 -7.922 -5.349 1.00 94.56 87 ASN A N 1
ATOM 681 C CA . ASN A 1 87 ? -0.860 -7.312 -6.284 1.00 94.56 87 ASN A CA 1
ATOM 682 C C . ASN A 1 87 ? -2.228 -7.000 -5.631 1.00 94.56 87 ASN A C 1
ATOM 684 O O . ASN A 1 87 ? -2.521 -7.409 -4.502 1.00 94.56 87 ASN A O 1
ATOM 688 N N . ALA A 1 88 ? -3.078 -6.281 -6.369 1.00 96.50 88 ALA A N 1
ATOM 689 C CA . ALA A 1 88 ? -4.409 -5.881 -5.915 1.00 96.50 88 ALA A CA 1
ATOM 690 C C . ALA A 1 88 ? -5.304 -7.077 -5.546 1.00 96.50 88 ALA A C 1
ATOM 692 O O . ALA A 1 88 ? -5.942 -7.05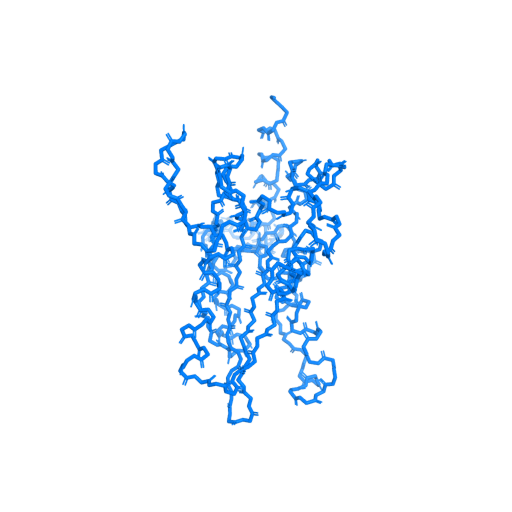0 -4.498 1.00 96.50 88 ALA A O 1
ATOM 693 N N . ALA A 1 89 ? -5.311 -8.139 -6.361 1.00 97.56 89 ALA A N 1
ATOM 694 C CA . ALA A 1 89 ? -6.152 -9.313 -6.132 1.00 97.56 89 ALA A CA 1
ATOM 695 C C . ALA A 1 89 ? -5.757 -10.067 -4.855 1.00 97.56 89 ALA A C 1
ATOM 697 O O . ALA A 1 89 ? -6.627 -10.507 -4.109 1.00 97.56 89 ALA A O 1
ATOM 698 N N . TYR A 1 90 ? -4.454 -10.176 -4.570 1.00 97.06 90 TYR A N 1
ATOM 699 C CA . TYR A 1 90 ? -3.958 -10.746 -3.318 1.00 97.06 90 TYR A CA 1
ATOM 700 C C . TYR A 1 90 ? -4.432 -9.918 -2.123 1.00 97.06 90 TYR A C 1
ATOM 702 O O . TYR A 1 90 ? -4.975 -10.470 -1.170 1.00 97.06 90 TYR A O 1
ATOM 710 N N . ASN A 1 91 ? -4.245 -8.594 -2.178 1.00 97.75 91 ASN A N 1
ATOM 711 C CA . ASN A 1 91 ? -4.616 -7.702 -1.079 1.00 97.75 91 ASN A CA 1
ATOM 712 C C . ASN A 1 91 ? -6.119 -7.751 -0.809 1.00 97.75 91 ASN A C 1
ATOM 714 O O . ASN A 1 91 ? -6.518 -7.939 0.336 1.00 97.75 91 ASN A O 1
ATOM 718 N N . GLN A 1 92 ? -6.937 -7.657 -1.856 1.00 98.19 92 GLN A N 1
ATOM 719 C CA . GLN A 1 92 ? -8.384 -7.774 -1.735 1.00 98.19 92 GLN A CA 1
ATOM 720 C C . GLN A 1 92 ? -8.780 -9.118 -1.109 1.00 98.19 92 GLN A C 1
ATOM 722 O O . GLN A 1 92 ? -9.476 -9.147 -0.096 1.00 98.19 92 GLN A O 1
ATOM 727 N N . ALA A 1 93 ? -8.268 -10.233 -1.643 1.00 97.50 93 ALA A N 1
ATOM 728 C CA . ALA A 1 93 ? -8.590 -11.558 -1.126 1.00 97.50 93 ALA A CA 1
ATOM 729 C C . ALA A 1 93 ? -8.154 -11.745 0.336 1.00 97.50 93 ALA A C 1
ATOM 731 O O . ALA A 1 93 ? -8.869 -12.384 1.105 1.00 97.50 93 ALA A O 1
ATOM 732 N N . LEU A 1 94 ? -7.002 -11.203 0.731 1.00 97.12 94 LEU A N 1
ATOM 733 C CA . LEU A 1 94 ? -6.509 -11.253 2.104 1.00 97.12 94 LEU A CA 1
ATOM 734 C C . LEU A 1 94 ? -7.416 -10.456 3.054 1.00 97.12 94 LEU A C 1
ATOM 736 O O . LEU A 1 94 ? -7.873 -10.992 4.063 1.00 97.12 94 LEU A O 1
ATOM 740 N N . ILE A 1 95 ? -7.696 -9.201 2.708 1.00 97.88 95 ILE A N 1
ATOM 741 C CA . ILE A 1 95 ? -8.446 -8.255 3.540 1.00 97.88 95 ILE A CA 1
ATOM 742 C C . ILE A 1 95 ? -9.893 -8.730 3.722 1.00 97.88 95 ILE A C 1
ATOM 744 O O . ILE A 1 95 ? -10.363 -8.864 4.853 1.00 97.88 95 ILE A O 1
ATOM 748 N N . GLU A 1 96 ? -10.574 -9.083 2.632 1.00 97.44 96 GLU A N 1
ATOM 749 C CA . GLU A 1 96 ? -11.984 -9.481 2.676 1.00 97.44 96 GLU A CA 1
ATOM 750 C C . GLU A 1 96 ? -12.157 -10.895 3.247 1.00 97.44 96 GLU A C 1
ATOM 752 O O . GLU A 1 96 ? -13.011 -11.136 4.105 1.00 97.44 96 GLU A O 1
ATOM 757 N N . ASN A 1 97 ? -11.331 -11.859 2.819 1.00 95.88 97 ASN A N 1
ATOM 758 C CA . ASN A 1 97 ? -11.574 -13.258 3.174 1.00 95.88 97 ASN A CA 1
ATOM 759 C C . ASN A 1 97 ? -10.889 -13.689 4.466 1.00 95.88 97 ASN A C 1
ATOM 761 O O . ASN A 1 97 ? -11.482 -14.487 5.197 1.00 95.88 97 ASN A O 1
ATOM 765 N N . GLN A 1 98 ? -9.668 -13.222 4.738 1.00 94.62 98 GLN A N 1
ATOM 766 C CA . GLN A 1 98 ? -8.914 -13.640 5.925 1.00 94.62 98 GLN A CA 1
ATOM 767 C C . GLN A 1 98 ? -9.129 -12.685 7.093 1.00 94.62 98 GLN A C 1
ATOM 769 O O . GLN A 1 98 ? -9.363 -13.151 8.204 1.00 94.62 98 GLN A O 1
ATOM 774 N N . TRP A 1 99 ? -9.059 -11.374 6.857 1.00 95.50 99 TRP A N 1
ATOM 775 C CA . TRP A 1 99 ? -9.192 -10.381 7.930 1.00 95.50 99 TRP A CA 1
ATOM 776 C C . TRP A 1 99 ? -10.638 -9.967 8.186 1.00 95.50 99 TRP A C 1
ATOM 778 O O . TRP A 1 99 ? -10.920 -9.427 9.249 1.00 95.50 99 TRP A O 1
ATOM 788 N N . LYS A 1 100 ? -11.551 -10.278 7.253 1.00 95.38 100 LYS A N 1
ATOM 789 C CA . LYS A 1 100 ? -12.977 -9.923 7.330 1.00 95.38 100 LYS A CA 1
ATOM 790 C C . LYS A 1 100 ? -13.196 -8.409 7.435 1.00 95.38 100 LYS A C 1
ATOM 792 O O . LYS A 1 100 ? -14.080 -7.956 8.152 1.00 95.38 100 LYS A O 1
ATOM 797 N N . MET A 1 101 ? -12.382 -7.648 6.709 1.00 96.69 101 MET A N 1
ATOM 798 C CA . MET A 1 101 ? -12.416 -6.186 6.648 1.00 96.69 101 MET A CA 1
ATOM 799 C C . MET A 1 101 ? -12.876 -5.720 5.262 1.00 96.69 101 MET A C 1
ATOM 801 O O . MET A 1 101 ? -12.816 -6.473 4.289 1.00 96.69 101 MET A O 1
ATOM 805 N N . GLU A 1 102 ? -13.328 -4.474 5.161 1.00 97.50 102 GLU A N 1
ATOM 806 C CA . GLU A 1 102 ? -13.776 -3.880 3.900 1.00 97.50 102 GLU A CA 1
ATOM 807 C C . GLU A 1 102 ? -12.568 -3.400 3.086 1.00 97.50 102 GLU A C 1
ATOM 809 O O . GLU A 1 102 ? -11.799 -2.545 3.531 1.00 97.50 102 GLU A O 1
ATOM 814 N N . PHE A 1 103 ? -12.391 -3.927 1.876 1.00 98.12 103 PHE A N 1
ATOM 815 C CA . PHE A 1 103 ? -11.367 -3.448 0.955 1.00 98.12 103 PHE A CA 1
ATOM 816 C C . PHE A 1 103 ? -11.834 -2.159 0.266 1.00 98.12 103 PHE A C 1
ATOM 818 O O . PHE A 1 103 ? -12.806 -2.165 -0.483 1.00 98.12 103 PHE A O 1
ATOM 825 N N . LEU A 1 104 ? -11.129 -1.048 0.499 1.00 97.12 104 LEU A N 1
ATOM 826 C CA . LEU A 1 104 ? -11.490 0.258 -0.068 1.00 97.12 104 LEU A CA 1
ATOM 827 C C . LEU A 1 104 ? -10.758 0.547 -1.381 1.00 97.12 104 LEU A C 1
ATOM 829 O O . LEU A 1 104 ? -11.256 1.290 -2.225 1.00 97.12 104 LEU A O 1
ATOM 833 N N . GLY A 1 105 ? -9.571 -0.029 -1.571 1.00 96.62 105 GLY A N 1
ATOM 834 C CA . GLY A 1 105 ? -8.889 0.036 -2.852 1.00 96.62 105 GLY A CA 1
ATOM 835 C C . GLY A 1 105 ? -7.399 -0.246 -2.794 1.00 96.62 105 GLY A C 1
ATOM 836 O O . GLY A 1 105 ? -6.756 -0.230 -1.746 1.00 96.62 105 GLY A O 1
ATOM 837 N N . PHE A 1 106 ? -6.843 -0.461 -3.979 1.00 96.81 106 PHE A N 1
ATOM 838 C CA . PHE A 1 106 ? -5.414 -0.580 -4.217 1.00 96.81 106 PHE A CA 1
ATOM 839 C C . PHE A 1 106 ? -5.065 0.300 -5.412 1.00 96.81 106 PHE A C 1
ATOM 841 O O . PHE A 1 106 ? -5.576 0.085 -6.513 1.00 96.81 106 PHE A O 1
ATOM 848 N N . LYS A 1 107 ? -4.243 1.324 -5.187 1.00 95.31 107 LYS A N 1
ATOM 849 C CA . LYS A 1 107 ? -3.967 2.373 -6.172 1.00 95.31 107 LYS A CA 1
ATOM 850 C C . LYS A 1 107 ? -2.469 2.620 -6.295 1.00 95.31 107 LYS A C 1
ATOM 852 O O . LYS A 1 107 ? -1.735 2.550 -5.313 1.00 95.31 107 LYS A O 1
ATOM 857 N N . ASN A 1 108 ? -2.052 2.949 -7.514 1.00 93.50 108 ASN A N 1
ATOM 858 C CA . ASN A 1 108 ? -0.746 3.528 -7.795 1.00 93.50 108 ASN A CA 1
ATOM 859 C C . ASN A 1 108 ? -0.935 5.007 -8.121 1.00 93.50 108 ASN A C 1
ATOM 861 O O . ASN A 1 108 ? -1.821 5.359 -8.902 1.00 93.50 108 ASN A O 1
ATOM 865 N N . TYR A 1 109 ? -0.094 5.850 -7.542 1.00 92.56 109 TYR A N 1
ATOM 866 C CA . TYR A 1 109 ? -0.171 7.296 -7.676 1.00 92.56 109 TYR A CA 1
ATOM 867 C C . TYR A 1 109 ? 0.982 7.855 -8.497 1.00 92.56 109 TYR A C 1
ATOM 869 O O . TYR A 1 109 ? 2.085 7.303 -8.532 1.00 92.56 109 TYR A O 1
ATOM 877 N N . TRP A 1 110 ? 0.688 8.963 -9.170 1.00 92.12 110 TRP A N 1
ATOM 878 C CA . TRP A 1 110 ? 1.620 9.669 -10.033 1.00 92.12 110 TRP A CA 1
ATOM 879 C C . TRP A 1 110 ? 2.694 10.400 -9.231 1.00 92.12 110 TRP A C 1
ATOM 881 O O . TRP A 1 110 ? 2.404 11.003 -8.198 1.00 92.12 110 TRP A O 1
ATOM 891 N N . ASN A 1 111 ? 3.918 10.395 -9.753 1.00 89.62 111 ASN A N 1
ATOM 892 C CA . ASN A 1 111 ? 5.014 11.228 -9.282 1.00 89.62 111 ASN A CA 1
ATOM 893 C C . ASN A 1 111 ? 5.414 12.201 -10.400 1.00 89.62 111 ASN A C 1
ATOM 895 O O . ASN A 1 111 ? 5.917 11.775 -11.439 1.00 89.62 111 ASN A O 1
ATOM 899 N N . ASP A 1 112 ? 5.224 13.504 -10.178 1.00 86.88 112 ASP A N 1
ATOM 900 C CA . ASP A 1 112 ? 5.516 14.554 -11.169 1.00 86.88 112 ASP A CA 1
ATOM 901 C C . ASP A 1 112 ? 6.997 14.653 -11.547 1.00 86.88 112 ASP A C 1
ATOM 903 O O . ASP A 1 112 ? 7.338 15.130 -12.622 1.00 86.88 112 ASP A O 1
ATOM 907 N N . PHE A 1 113 ? 7.902 14.215 -10.682 1.00 84.06 113 PHE A N 1
ATOM 908 C CA . PHE A 1 113 ? 9.337 14.344 -10.919 1.00 84.06 113 PHE A CA 1
ATOM 909 C C . PHE A 1 113 ? 9.889 13.139 -11.679 1.00 84.06 113 PHE A C 1
ATOM 911 O O . PHE A 1 113 ? 10.827 13.279 -12.457 1.00 84.06 113 PHE A O 1
ATOM 918 N N . LEU A 1 114 ? 9.288 11.964 -11.474 1.00 83.81 114 LEU A N 1
ATOM 919 C CA . LEU A 1 114 ? 9.645 10.728 -12.176 1.00 83.81 114 LEU A CA 1
ATOM 920 C C . LEU A 1 114 ? 8.769 10.466 -13.407 1.00 83.81 114 LEU A C 1
ATOM 922 O O . LEU A 1 114 ? 9.071 9.566 -14.188 1.00 83.81 114 LEU A O 1
ATOM 926 N N . GLN A 1 115 ? 7.685 11.231 -13.574 1.00 86.06 115 GLN A N 1
ATOM 927 C CA . GLN A 1 115 ? 6.729 11.122 -14.679 1.00 86.06 115 GLN A CA 1
ATOM 928 C C . GLN A 1 115 ? 6.202 9.688 -14.868 1.00 86.06 115 GLN A C 1
ATOM 930 O O . GLN A 1 115 ? 6.030 9.198 -15.988 1.00 86.06 115 GLN A O 1
ATOM 935 N N . ARG A 1 116 ? 5.960 8.992 -13.750 1.00 86.19 116 ARG A N 1
ATOM 936 C CA . ARG A 1 116 ? 5.442 7.619 -13.721 1.00 86.19 116 ARG A CA 1
ATOM 937 C C . ARG A 1 116 ? 4.727 7.311 -12.403 1.00 86.19 116 ARG A C 1
ATOM 939 O O . ARG A 1 116 ? 4.738 8.114 -11.469 1.00 86.19 116 ARG A O 1
ATOM 946 N N . ALA A 1 117 ? 4.064 6.159 -12.354 1.00 87.62 117 ALA A N 1
ATOM 947 C CA . ALA A 1 117 ? 3.298 5.708 -11.198 1.00 87.62 117 ALA A CA 1
ATOM 948 C C . ALA A 1 117 ? 4.191 4.917 -10.231 1.00 87.62 117 ALA A C 1
ATOM 950 O O . ALA A 1 117 ? 4.496 3.761 -10.506 1.00 87.62 117 ALA 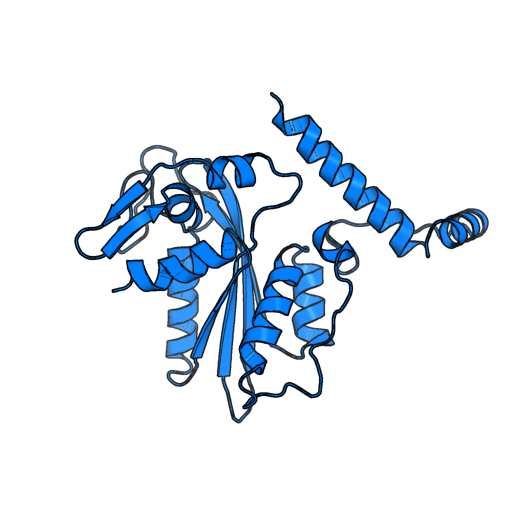A O 1
ATOM 951 N N . GLU A 1 118 ? 4.586 5.525 -9.113 1.00 80.88 118 GLU A N 1
ATOM 952 C CA . GLU A 1 118 ? 5.549 4.917 -8.174 1.00 80.88 118 GLU A CA 1
ATOM 953 C C . GLU A 1 118 ? 4.956 4.584 -6.811 1.00 80.88 118 GLU A C 1
ATOM 955 O O . GLU A 1 118 ? 5.363 3.620 -6.162 1.00 80.88 118 GLU A O 1
ATOM 960 N N . THR A 1 119 ? 3.984 5.369 -6.358 1.00 86.94 119 THR A N 1
ATOM 961 C CA . THR A 1 119 ? 3.502 5.266 -4.984 1.00 86.94 119 THR A CA 1
ATOM 962 C C . THR A 1 119 ? 2.304 4.341 -4.924 1.00 86.94 119 THR A C 1
ATOM 964 O O . THR A 1 119 ? 1.198 4.709 -5.309 1.00 86.94 119 THR A O 1
ATOM 967 N N . GLN A 1 120 ? 2.545 3.128 -4.440 1.00 92.00 120 GLN A N 1
ATOM 968 C CA . GLN A 1 120 ? 1.535 2.088 -4.291 1.00 92.00 120 GLN A CA 1
ATOM 969 C C . GLN A 1 120 ? 0.929 2.122 -2.888 1.00 92.00 120 GLN A C 1
ATOM 971 O O . GLN A 1 120 ? 1.653 2.146 -1.890 1.00 92.00 120 GLN A O 1
ATOM 976 N N . VAL A 1 121 ? -0.398 2.096 -2.813 1.00 94.44 121 VAL A N 1
ATOM 977 C CA . VAL A 1 121 ? -1.149 2.182 -1.559 1.00 94.44 121 VAL A CA 1
ATOM 978 C C . VAL A 1 121 ? -2.276 1.167 -1.560 1.00 94.44 121 VAL A C 1
ATOM 980 O O . VAL A 1 121 ? -2.992 1.023 -2.552 1.00 94.44 121 VAL A O 1
ATOM 983 N N . VAL A 1 122 ? -2.463 0.507 -0.420 1.00 97.25 122 VAL A N 1
ATOM 984 C CA . VAL A 1 122 ? -3.686 -0.232 -0.108 1.00 97.25 122 VAL A CA 1
ATOM 985 C C . VAL A 1 122 ? -4.461 0.513 0.970 1.00 97.25 122 VAL A C 1
ATOM 987 O O . VAL A 1 122 ? -3.887 0.984 1.954 1.00 97.25 122 VAL A O 1
ATOM 990 N N . MET A 1 123 ? -5.767 0.632 0.771 1.00 97.50 123 MET A N 1
ATOM 991 C CA . MET A 1 123 ? -6.690 1.216 1.728 1.00 97.50 123 MET A CA 1
ATOM 992 C C . MET A 1 123 ? -7.780 0.203 2.058 1.00 97.50 123 MET A C 1
ATOM 994 O O . MET A 1 123 ? -8.332 -0.449 1.170 1.00 97.50 123 MET A O 1
ATOM 998 N N . PHE A 1 124 ? -8.085 0.064 3.339 1.00 98.06 124 PHE A N 1
ATOM 999 C CA . PHE A 1 124 ? -9.139 -0.819 3.824 1.00 98.06 124 PHE A CA 1
ATOM 1000 C C . PHE A 1 124 ? -9.728 -0.282 5.121 1.00 98.06 124 PHE A C 1
ATOM 1002 O O . PHE A 1 124 ? -9.171 0.630 5.731 1.00 98.06 124 PHE A O 1
ATOM 1009 N N . ARG A 1 125 ? -10.869 -0.821 5.530 1.00 96.81 125 ARG A N 1
ATOM 1010 C CA . ARG A 1 125 ? -11.610 -0.369 6.700 1.00 96.81 125 ARG A CA 1
ATOM 1011 C C . ARG A 1 125 ? -11.967 -1.551 7.580 1.00 96.81 125 ARG A C 1
ATOM 1013 O O . ARG A 1 125 ? -12.611 -2.504 7.150 1.00 96.81 125 ARG A O 1
ATOM 1020 N N . ASP A 1 126 ? -11.543 -1.459 8.826 1.00 95.25 126 ASP A N 1
ATOM 1021 C CA . ASP A 1 126 ? -11.971 -2.334 9.900 1.00 95.25 126 ASP A CA 1
ATOM 1022 C C . ASP A 1 126 ? -13.160 -1.678 10.604 1.00 95.25 126 ASP A C 1
ATOM 1024 O O . ASP A 1 126 ? -12.997 -0.708 11.349 1.00 95.25 126 ASP A O 1
ATOM 1028 N N . LYS A 1 127 ? -14.364 -2.164 10.295 1.00 93.19 127 LYS A N 1
ATOM 1029 C CA . LYS A 1 127 ? -15.618 -1.626 10.815 1.00 93.19 127 LYS A CA 1
ATOM 1030 C C . LYS A 1 127 ? -16.389 -2.708 11.553 1.00 93.19 127 LYS A C 1
ATOM 1032 O O . LYS A 1 127 ? -16.733 -3.740 10.981 1.00 93.19 127 LYS A O 1
ATOM 1037 N N . ASN A 1 128 ? -16.721 -2.419 12.801 1.00 88.31 128 ASN A N 1
ATOM 1038 C CA . ASN A 1 128 ? -17.600 -3.215 13.641 1.00 88.31 128 ASN A CA 1
ATOM 1039 C C . ASN A 1 128 ? -18.552 -2.288 14.422 1.00 88.31 128 ASN A C 1
ATOM 1041 O O . ASN A 1 128 ? -18.566 -1.079 14.202 1.00 88.31 128 ASN A O 1
ATOM 1045 N N . VAL A 1 129 ? -19.371 -2.847 15.312 1.00 85.19 129 VAL A N 1
ATOM 1046 C CA . VAL A 1 129 ? -20.296 -2.076 16.160 1.00 85.19 129 VAL A CA 1
ATOM 1047 C C . VAL A 1 129 ? -19.536 -1.108 17.077 1.00 85.19 129 VAL A C 1
ATOM 1049 O O . VAL A 1 129 ? -19.979 0.020 17.268 1.00 85.19 129 VAL A O 1
ATOM 1052 N N . ASP A 1 130 ? -18.372 -1.526 17.581 1.00 85.81 130 ASP A N 1
ATOM 1053 C CA . ASP A 1 130 ? -17.622 -0.793 18.610 1.00 85.81 130 ASP A CA 1
ATOM 1054 C C . ASP A 1 130 ? -16.489 0.084 18.055 1.00 85.81 130 ASP A C 1
ATOM 1056 O O . ASP A 1 130 ? -15.894 0.880 18.786 1.00 85.81 130 ASP A O 1
ATOM 1060 N N . HIS A 1 131 ? -16.142 -0.068 16.774 1.00 88.31 131 HIS A N 1
ATOM 1061 C CA . HIS A 1 131 ? -15.041 0.671 16.166 1.00 88.31 131 HIS A CA 1
ATOM 1062 C C . HIS A 1 131 ? -15.171 0.802 14.658 1.00 88.31 131 HIS A C 1
ATOM 1064 O O . HIS A 1 131 ? -15.727 -0.045 13.965 1.00 88.31 131 HIS A O 1
ATOM 1070 N N . ASP A 1 132 ? -14.581 1.872 14.147 1.00 94.62 132 ASP A N 1
ATOM 1071 C CA . ASP A 1 132 ? -14.533 2.165 12.728 1.00 94.62 132 ASP A CA 1
ATOM 1072 C C . ASP A 1 132 ? -13.172 2.786 12.422 1.00 94.62 132 ASP A C 1
ATOM 1074 O O . ASP A 1 132 ? -12.902 3.929 12.796 1.00 94.62 132 ASP A O 1
ATOM 1078 N N . THR A 1 133 ? -12.274 1.993 11.839 1.00 95.44 133 THR A N 1
ATOM 1079 C CA . THR A 1 133 ? -10.899 2.412 11.561 1.00 95.44 133 THR A CA 1
ATOM 1080 C C . THR A 1 133 ? -10.532 2.176 10.108 1.00 95.44 133 THR A C 1
ATOM 1082 O O . THR A 1 133 ? -10.522 1.049 9.619 1.00 95.44 133 THR A O 1
ATOM 1085 N N . ILE A 1 134 ? -10.150 3.247 9.424 1.00 96.56 134 ILE A N 1
ATOM 1086 C CA . ILE A 1 134 ? -9.633 3.216 8.059 1.00 96.56 134 ILE A CA 1
ATOM 1087 C C . ILE A 1 134 ? -8.112 3.079 8.112 1.00 96.56 134 ILE A C 1
ATOM 1089 O O . ILE A 1 134 ? -7.427 3.876 8.745 1.00 96.56 134 ILE A O 1
ATOM 1093 N N . VAL A 1 135 ? -7.548 2.095 7.427 1.00 96.06 135 VAL A N 1
ATOM 1094 C CA . VAL A 1 135 ? -6.102 1.898 7.330 1.00 96.06 135 VAL A CA 1
ATOM 1095 C C . VAL A 1 135 ? -5.641 2.279 5.932 1.00 96.06 135 VAL A C 1
ATOM 1097 O O . VAL A 1 135 ? -6.132 1.755 4.936 1.00 96.06 135 VAL A O 1
ATOM 1100 N N . VAL A 1 136 ? -4.666 3.182 5.867 1.00 96.25 136 VAL A N 1
ATOM 1101 C CA . VAL A 1 136 ? -3.960 3.578 4.648 1.00 96.25 136 VAL A CA 1
ATOM 1102 C C . VAL A 1 136 ? -2.529 3.080 4.759 1.00 96.25 136 VAL A C 1
ATOM 1104 O O . VAL A 1 136 ? -1.761 3.571 5.586 1.00 96.25 136 VAL A O 1
ATOM 1107 N N . CYS A 1 137 ? -2.166 2.095 3.946 1.00 94.94 137 CYS A N 1
ATOM 1108 C CA . CYS A 1 137 ? -0.838 1.505 3.973 1.00 94.94 137 CYS A CA 1
ATOM 1109 C C . CYS A 1 137 ? -0.082 1.796 2.677 1.00 94.94 137 CYS A C 1
ATOM 1111 O O . CYS A 1 137 ? -0.520 1.411 1.593 1.00 94.94 137 CYS A O 1
ATOM 1113 N N . PHE A 1 138 ? 1.063 2.464 2.802 1.00 91.44 138 PHE A N 1
ATOM 1114 C CA . PHE A 1 138 ? 1.991 2.728 1.708 1.00 91.44 138 PHE A CA 1
ATOM 1115 C C . PHE A 1 138 ? 2.973 1.569 1.549 1.00 91.44 138 PHE A C 1
ATOM 1117 O O . PHE A 1 138 ? 3.586 1.116 2.522 1.00 91.44 138 PHE A O 1
ATOM 1124 N N . ARG A 1 139 ? 3.181 1.129 0.305 1.00 89.69 139 ARG A N 1
ATOM 1125 C CA . ARG A 1 139 ? 4.278 0.218 -0.025 1.00 89.69 139 ARG A CA 1
ATOM 1126 C C . ARG A 1 139 ? 5.607 0.927 0.200 1.00 89.69 139 ARG A C 1
ATOM 1128 O O . ARG A 1 139 ? 5.785 2.070 -0.212 1.00 89.69 139 ARG A O 1
ATOM 1135 N N . GLY A 1 140 ? 6.540 0.219 0.824 1.00 75.81 140 GLY A N 1
ATOM 1136 C CA . GLY A 1 140 ? 7.930 0.643 0.863 1.00 75.81 140 GLY A CA 1
ATOM 1137 C C . GLY A 1 140 ? 8.695 0.291 -0.413 1.00 75.81 140 GLY A C 1
ATOM 1138 O O . GLY A 1 140 ? 8.135 -0.104 -1.440 1.00 75.81 140 GLY A O 1
ATOM 1139 N N . THR A 1 141 ? 10.010 0.384 -0.283 1.00 68.38 141 THR A N 1
ATOM 1140 C CA . THR A 1 141 ? 11.025 0.079 -1.291 1.00 68.38 141 THR A CA 1
ATOM 1141 C C . THR A 1 141 ? 10.991 -1.393 -1.715 1.00 68.38 141 THR A C 1
ATOM 1143 O O . THR A 1 141 ? 10.977 -2.283 -0.857 1.00 68.38 141 THR A O 1
ATOM 1146 N N . GLN A 1 142 ? 10.979 -1.673 -3.025 1.00 63.81 142 GLN A N 1
ATOM 1147 C CA . GLN A 1 142 ? 11.147 -3.038 -3.537 1.00 63.81 142 GLN A CA 1
ATOM 1148 C C . GLN A 1 142 ? 12.632 -3.461 -3.498 1.00 63.81 142 GLN A C 1
ATOM 1150 O O . GLN A 1 142 ? 13.506 -2.694 -3.899 1.00 63.81 142 GLN A O 1
ATOM 1155 N N . PRO A 1 143 ? 12.956 -4.699 -3.079 1.00 53.97 143 PRO A N 1
ATOM 1156 C CA . PRO A 1 143 ? 14.345 -5.155 -2.940 1.00 53.97 143 PRO A CA 1
ATOM 1157 C C . PRO A 1 143 ? 15.127 -5.260 -4.264 1.00 53.97 143 PRO A C 1
ATOM 1159 O O . PRO A 1 143 ? 16.349 -5.325 -4.232 1.00 53.97 143 PRO A O 1
ATOM 1162 N N . PHE A 1 144 ? 14.448 -5.243 -5.417 1.00 54.88 144 PHE A N 1
ATOM 1163 C CA . PHE A 1 144 ? 15.070 -5.258 -6.752 1.00 54.88 144 PHE A CA 1
ATOM 1164 C C . PHE A 1 144 ? 14.831 -3.961 -7.540 1.00 54.88 144 PHE A C 1
ATOM 1166 O O . PHE A 1 144 ? 14.977 -3.944 -8.763 1.00 54.88 144 PHE A O 1
ATOM 1173 N N . ASN A 1 145 ? 14.442 -2.883 -6.853 1.00 57.19 145 ASN A N 1
ATOM 1174 C CA . ASN A 1 145 ? 14.307 -1.559 -7.443 1.00 57.19 145 ASN A CA 1
ATOM 1175 C C . ASN A 1 145 ? 15.413 -0.644 -6.908 1.00 57.19 145 ASN A C 1
ATOM 1177 O O . ASN A 1 145 ? 15.290 -0.056 -5.834 1.00 57.19 145 ASN A O 1
ATOM 1181 N N . THR A 1 146 ? 16.500 -0.510 -7.672 1.00 48.75 146 THR A N 1
ATOM 1182 C CA . THR A 1 146 ? 17.610 0.389 -7.320 1.00 48.75 146 THR A CA 1
ATOM 1183 C C . THR A 1 146 ? 17.185 1.848 -7.202 1.00 48.75 146 THR A C 1
ATOM 1185 O O . THR A 1 146 ? 17.862 2.605 -6.520 1.00 48.75 146 THR A O 1
ATOM 1188 N N . GLU A 1 147 ? 16.097 2.270 -7.855 1.00 55.69 147 GLU A N 1
ATOM 1189 C CA . GLU A 1 147 ? 15.641 3.660 -7.760 1.00 55.69 147 GLU A CA 1
ATOM 1190 C C . GLU A 1 147 ? 15.025 3.974 -6.397 1.00 55.69 147 GLU A C 1
ATOM 1192 O O . GLU A 1 147 ? 15.297 5.044 -5.858 1.00 55.69 147 GLU A O 1
ATOM 1197 N N . ASP A 1 148 ? 14.293 3.034 -5.792 1.00 53.38 148 ASP A N 1
ATOM 1198 C CA . ASP A 1 148 ? 13.795 3.196 -4.422 1.00 53.38 148 ASP A CA 1
ATOM 1199 C C . ASP A 1 148 ? 14.978 3.313 -3.437 1.00 53.38 148 ASP A C 1
ATOM 1201 O O . ASP A 1 148 ? 14.967 4.150 -2.541 1.00 53.38 148 ASP A O 1
ATOM 1205 N N . TRP A 1 149 ? 16.053 2.543 -3.662 1.00 49.09 149 TRP A N 1
ATOM 1206 C CA . TRP A 1 149 ? 17.250 2.554 -2.811 1.00 49.09 149 TRP A CA 1
ATOM 1207 C C . TRP A 1 149 ? 18.067 3.836 -2.987 1.00 49.09 149 TRP A C 1
ATOM 1209 O O . TRP A 1 149 ? 18.546 4.405 -2.013 1.00 49.09 149 TRP A O 1
ATOM 1219 N N . CYS A 1 150 ? 18.242 4.307 -4.225 1.00 48.47 150 CYS A N 1
ATOM 1220 C CA . CYS A 1 150 ? 18.963 5.551 -4.494 1.00 48.47 150 CYS A CA 1
ATOM 1221 C C . CYS A 1 150 ? 18.180 6.776 -4.005 1.00 48.47 150 CYS A C 1
ATOM 1223 O O . CYS A 1 150 ? 18.796 7.720 -3.520 1.00 48.47 150 CYS A O 1
ATOM 1225 N N . SER A 1 151 ? 16.845 6.743 -4.075 1.00 49.09 151 SER A N 1
ATOM 1226 C CA . SER A 1 151 ? 15.979 7.784 -3.510 1.00 49.09 151 SER A CA 1
ATOM 1227 C C . SER A 1 151 ? 16.078 7.852 -1.988 1.00 49.09 151 SER A C 1
ATOM 1229 O O . SER A 1 151 ? 15.964 8.941 -1.449 1.00 49.09 151 SER A O 1
ATOM 1231 N N . ASP A 1 152 ? 16.325 6.730 -1.305 1.00 48.62 152 ASP A N 1
ATOM 1232 C CA . ASP A 1 152 ? 16.563 6.688 0.146 1.00 48.62 152 ASP A CA 1
ATOM 1233 C C . ASP A 1 152 ? 17.955 7.247 0.542 1.00 48.62 152 ASP A C 1
ATOM 1235 O O . ASP A 1 152 ? 18.194 7.548 1.712 1.00 48.62 152 ASP A O 1
ATOM 1239 N N . VAL A 1 153 ? 18.880 7.398 -0.420 1.00 45.59 153 VAL A N 1
ATOM 1240 C CA . VAL A 1 153 ? 20.263 7.892 -0.220 1.00 45.59 153 VAL A CA 1
ATOM 1241 C C . VAL A 1 153 ? 20.455 9.332 -0.737 1.00 45.59 153 VAL A C 1
ATOM 1243 O O . VAL A 1 153 ? 21.477 9.965 -0.462 1.00 45.59 153 VAL A O 1
ATOM 1246 N N . ASP A 1 154 ? 19.479 9.893 -1.455 1.00 47.38 154 ASP A N 1
ATOM 1247 C CA . ASP A 1 154 ? 19.528 11.267 -1.966 1.00 47.38 154 ASP A CA 1
ATOM 1248 C C . ASP A 1 154 ? 19.194 12.287 -0.862 1.00 47.38 154 ASP A C 1
ATOM 1250 O O . ASP A 1 154 ? 18.042 12.648 -0.649 1.00 47.38 154 ASP A O 1
ATOM 1254 N N . LEU A 1 155 ? 20.231 12.798 -0.188 1.00 50.72 155 LEU A N 1
ATOM 1255 C CA . LEU A 1 155 ? 20.196 13.770 0.921 1.00 50.72 155 LEU A CA 1
ATOM 1256 C C . LEU A 1 155 ? 19.673 15.179 0.547 1.00 50.72 155 LEU A C 1
ATOM 1258 O O . LEU A 1 155 ? 20.079 16.179 1.147 1.00 50.72 155 LEU A O 1
ATOM 1262 N N . SER A 1 156 ? 18.797 15.304 -0.446 1.00 57.41 156 SER A N 1
ATOM 1263 C CA . SER A 1 156 ? 18.136 16.560 -0.785 1.00 57.41 156 SER A CA 1
ATOM 1264 C C . SER A 1 156 ? 16.929 16.795 0.130 1.00 57.41 156 SER A C 1
ATOM 1266 O O . SER A 1 156 ? 15.995 15.996 0.201 1.00 57.41 156 SER A O 1
ATOM 1268 N N . TRP A 1 157 ? 16.930 17.927 0.835 1.00 58.44 157 TRP A N 1
ATOM 1269 C CA . TRP A 1 157 ? 15.907 18.290 1.818 1.00 58.44 157 TRP A CA 1
ATOM 1270 C C . TRP A 1 157 ? 15.055 19.453 1.310 1.00 58.44 157 TRP A C 1
ATOM 1272 O O . TRP A 1 157 ? 15.588 20.439 0.809 1.00 58.44 157 TRP A O 1
ATOM 1282 N N . PHE A 1 158 ? 13.737 19.359 1.478 1.00 58.50 158 PHE A N 1
ATOM 1283 C CA . PHE A 1 158 ? 12.830 20.499 1.387 1.00 58.50 158 PHE A CA 1
ATOM 1284 C C . PHE A 1 158 ? 12.615 21.079 2.779 1.00 58.50 158 PHE A C 1
ATOM 1286 O O . PHE A 1 158 ? 12.202 20.367 3.694 1.00 58.50 158 PHE A O 1
ATOM 1293 N N . GLU A 1 159 ? 12.900 22.366 2.938 1.00 56.84 159 GLU A N 1
ATOM 1294 C CA . GLU A 1 159 ? 12.673 23.079 4.188 1.00 56.84 159 GLU A CA 1
ATOM 1295 C C . GLU A 1 159 ? 11.300 23.743 4.159 1.00 56.84 159 GLU A C 1
ATOM 1297 O O . GLU A 1 159 ? 10.985 24.532 3.268 1.00 56.84 159 GLU A O 1
ATOM 1302 N N . PHE A 1 160 ? 10.474 23.391 5.135 1.00 59.69 160 PHE A N 1
ATOM 1303 C CA . PHE A 1 160 ? 9.176 24.002 5.351 1.00 59.69 160 PHE A CA 1
ATOM 1304 C C . PHE A 1 160 ? 9.294 25.002 6.498 1.00 59.69 160 PHE A C 1
ATOM 1306 O O . PHE A 1 160 ? 9.758 24.616 7.582 1.00 59.69 160 PHE A O 1
ATOM 1313 N N . PRO A 1 161 ? 8.845 26.257 6.312 1.00 49.03 161 PRO A N 1
ATOM 1314 C CA . PRO A 1 161 ? 8.778 27.219 7.402 1.00 49.03 161 PRO A CA 1
ATOM 1315 C C . PRO A 1 161 ? 8.018 26.618 8.591 1.00 49.03 161 PRO A C 1
ATOM 1317 O O . PRO A 1 161 ? 6.909 26.118 8.429 1.00 49.03 161 PRO A O 1
ATOM 1320 N N . HIS A 1 162 ? 8.633 26.641 9.777 1.00 53.38 162 HIS A N 1
ATOM 1321 C CA . HIS A 1 162 ? 8.071 26.171 11.057 1.00 53.38 162 HIS A CA 1
ATOM 1322 C C . HIS A 1 162 ? 7.837 24.655 11.222 1.00 53.38 162 HIS A C 1
ATOM 1324 O O . HIS A 1 162 ? 7.535 24.223 12.331 1.00 53.38 162 HIS A O 1
ATOM 1330 N N . ILE A 1 163 ? 8.023 23.841 10.176 1.00 59.19 163 ILE A N 1
ATOM 1331 C CA . ILE A 1 163 ? 7.810 22.379 10.210 1.00 59.19 163 ILE A CA 1
ATOM 1332 C C . ILE A 1 163 ? 9.148 21.614 10.174 1.00 59.19 163 ILE A C 1
ATOM 1334 O O . ILE A 1 163 ? 9.250 20.512 10.712 1.00 59.19 163 ILE A O 1
ATOM 1338 N N . GLY A 1 164 ? 10.198 22.208 9.593 1.00 61.38 164 GLY A N 1
ATOM 1339 C CA . GLY A 1 164 ? 11.540 21.622 9.508 1.00 61.38 164 GLY A CA 1
ATOM 1340 C C . GLY A 1 164 ? 11.866 21.052 8.125 1.00 61.38 164 GLY A C 1
ATOM 1341 O O . GLY A 1 164 ? 11.296 21.465 7.116 1.00 61.38 164 GLY A O 1
ATOM 1342 N N . LYS A 1 165 ? 12.828 20.123 8.065 1.00 63.62 165 LYS A N 1
ATOM 1343 C CA . LYS A 1 165 ? 13.347 19.551 6.812 1.00 63.62 165 LYS A CA 1
ATOM 1344 C C . LYS A 1 165 ? 12.721 18.191 6.520 1.00 63.62 165 LYS A C 1
ATOM 1346 O O . LYS A 1 165 ? 12.788 17.283 7.341 1.00 63.62 165 LYS A O 1
ATOM 1351 N N . ILE A 1 166 ? 12.152 18.048 5.328 1.00 68.75 166 ILE A N 1
ATOM 1352 C CA . ILE A 1 166 ? 11.546 16.816 4.820 1.00 68.75 166 ILE A CA 1
ATOM 1353 C C . ILE A 1 166 ? 12.375 16.309 3.640 1.00 68.75 166 ILE A C 1
ATOM 1355 O O . ILE A 1 166 ? 12.751 17.082 2.762 1.00 68.75 166 ILE A O 1
ATOM 1359 N N . HIS A 1 167 ? 12.640 15.005 3.591 1.00 71.44 167 HIS A N 1
ATOM 1360 C CA . HIS A 1 167 ? 13.357 14.383 2.480 1.00 71.44 167 HIS A CA 1
ATOM 1361 C C . HIS A 1 167 ? 12.622 14.616 1.148 1.00 71.44 167 HIS A C 1
ATOM 1363 O O . HIS A 1 167 ? 11.432 14.305 1.020 1.00 71.44 167 HIS A O 1
ATOM 1369 N N . SER A 1 168 ? 13.313 15.152 0.138 1.00 73.19 168 SER A N 1
ATOM 1370 C CA . SER A 1 168 ? 12.679 15.592 -1.110 1.00 73.19 168 SER A CA 1
ATOM 1371 C C . SER A 1 168 ? 12.018 14.428 -1.849 1.00 73.19 168 SER A C 1
ATOM 1373 O O . SER A 1 168 ? 10.882 14.565 -2.298 1.00 73.19 168 SER A O 1
ATOM 1375 N N . GLY A 1 169 ? 12.673 13.262 -1.900 1.00 74.12 169 GLY A N 1
ATOM 1376 C CA . GLY A 1 169 ? 12.134 12.045 -2.516 1.00 74.12 169 GLY A CA 1
ATOM 1377 C C . GLY A 1 169 ? 10.764 11.645 -1.960 1.00 74.12 169 GLY A C 1
ATOM 1378 O O . GLY A 1 169 ? 9.844 11.361 -2.725 1.00 74.12 169 GLY A O 1
ATOM 1379 N N . PHE A 1 170 ? 10.582 11.729 -0.640 1.00 76.00 170 PHE A N 1
ATOM 1380 C CA . PHE A 1 170 ? 9.320 11.378 0.007 1.00 76.00 170 PHE A CA 1
ATOM 1381 C C . PHE A 1 170 ? 8.227 12.406 -0.282 1.00 76.00 170 PHE A C 1
ATOM 1383 O O . PHE A 1 170 ? 7.102 12.021 -0.584 1.00 76.00 170 PHE A O 1
ATOM 1390 N N . SER A 1 171 ? 8.551 13.703 -0.276 1.00 81.44 171 SER A N 1
ATOM 1391 C CA . SER A 1 171 ? 7.599 14.740 -0.698 1.00 81.44 171 SER A CA 1
ATOM 1392 C C . SER A 1 171 ? 7.115 14.509 -2.131 1.00 81.44 171 SER A C 1
ATOM 1394 O O . SER A 1 171 ? 5.917 14.559 -2.400 1.00 81.44 171 SER A O 1
ATOM 1396 N N . LYS A 1 172 ? 8.038 14.201 -3.050 1.00 85.06 172 LYS A N 1
ATOM 1397 C CA . LYS A 1 172 ? 7.728 13.914 -4.459 1.00 85.06 172 LYS A CA 1
ATOM 1398 C C . LYS A 1 172 ? 6.837 12.676 -4.597 1.00 85.06 172 LYS A C 1
ATOM 1400 O O . LYS A 1 172 ? 5.822 12.737 -5.283 1.00 85.06 172 LYS A O 1
ATOM 1405 N N . ALA A 1 173 ? 7.167 11.590 -3.897 1.00 83.56 173 ALA A N 1
ATOM 1406 C CA . ALA A 1 173 ? 6.372 10.360 -3.881 1.00 83.56 173 ALA A CA 1
ATOM 1407 C C . ALA A 1 173 ? 4.974 10.568 -3.268 1.00 83.56 173 ALA A C 1
ATOM 1409 O O . ALA A 1 173 ? 3.982 10.041 -3.762 1.00 83.56 173 ALA A O 1
ATOM 1410 N N . LEU A 1 174 ? 4.853 11.402 -2.234 1.00 85.56 174 LEU A N 1
ATOM 1411 C CA . LEU A 1 174 ? 3.558 11.722 -1.634 1.00 85.56 174 LEU A CA 1
ATOM 1412 C C . LEU A 1 174 ? 2.679 12.597 -2.552 1.00 85.56 174 LEU A C 1
ATOM 1414 O O . LEU A 1 174 ? 1.490 12.761 -2.289 1.00 85.56 174 LEU A O 1
ATOM 1418 N N . GLY A 1 175 ? 3.225 13.121 -3.649 1.00 87.81 175 GLY A N 1
ATOM 1419 C CA . GLY A 1 175 ? 2.480 13.885 -4.644 1.00 87.81 175 GLY A CA 1
ATOM 1420 C C . GLY A 1 175 ? 2.703 15.392 -4.570 1.00 87.81 175 GLY A C 1
ATOM 1421 O O . GLY A 1 175 ? 1.814 16.146 -4.960 1.00 87.81 175 GLY A O 1
ATOM 1422 N N . MET A 1 176 ? 3.864 15.844 -4.083 1.00 88.50 176 MET A N 1
ATOM 1423 C CA . MET A 1 176 ? 4.300 17.226 -4.287 1.00 88.50 176 MET A CA 1
ATOM 1424 C C . MET A 1 176 ? 4.288 17.548 -5.783 1.00 88.50 176 MET A C 1
ATOM 1426 O O . MET A 1 176 ? 4.755 16.755 -6.600 1.00 88.50 176 MET A O 1
ATOM 1430 N N . GLN A 1 177 ? 3.765 18.718 -6.135 1.00 90.12 177 GLN A N 1
ATOM 1431 C CA . GLN A 1 177 ? 3.624 19.134 -7.524 1.00 90.12 177 GLN A CA 1
ATOM 1432 C C . GLN A 1 177 ? 4.919 19.782 -8.011 1.00 90.12 177 GLN A C 1
ATOM 1434 O O . GLN A 1 177 ? 5.470 20.641 -7.321 1.00 90.12 177 GLN A O 1
ATOM 1439 N N . SER A 1 178 ? 5.399 19.420 -9.200 1.00 87.06 178 SER A N 1
ATOM 1440 C CA . SER A 1 178 ? 6.632 20.003 -9.762 1.00 87.06 178 SER A CA 1
ATOM 1441 C C . SER A 1 178 ? 6.515 21.509 -10.014 1.00 87.06 178 SER A C 1
ATOM 1443 O O . SER A 1 178 ? 7.469 22.247 -9.778 1.00 87.06 178 SER A O 1
ATOM 1445 N N . SER A 1 179 ? 5.337 21.973 -10.438 1.00 84.75 179 SER A N 1
ATOM 1446 C CA . SER A 1 179 ? 5.067 23.375 -10.774 1.00 84.75 179 SER A CA 1
ATOM 1447 C C . SER A 1 179 ? 4.653 24.242 -9.581 1.00 84.75 179 SER A C 1
ATOM 1449 O O . SER A 1 179 ? 4.847 25.455 -9.610 1.00 84.75 179 SER A O 1
ATOM 1451 N N . ALA A 1 180 ? 4.065 23.642 -8.542 1.00 85.06 180 ALA A N 1
ATOM 1452 C CA . ALA A 1 180 ? 3.378 24.373 -7.473 1.00 85.06 180 ALA A CA 1
ATOM 1453 C C . ALA A 1 180 ? 3.752 23.922 -6.048 1.00 85.06 180 ALA A C 1
ATOM 1455 O O . ALA A 1 180 ? 3.190 24.427 -5.076 1.00 85.06 180 ALA A O 1
ATOM 1456 N N . GLY A 1 181 ? 4.670 22.961 -5.898 1.00 86.56 181 GLY A N 1
ATOM 1457 C CA . GLY A 1 181 ? 5.035 22.394 -4.602 1.00 86.56 181 GLY A CA 1
ATOM 1458 C C . GLY A 1 181 ? 3.829 21.783 -3.879 1.00 86.56 181 GLY A C 1
ATOM 1459 O O . GLY A 1 181 ? 3.086 20.981 -4.446 1.00 86.56 181 GLY A O 1
ATOM 1460 N N . TRP A 1 182 ? 3.621 22.170 -2.619 1.00 86.50 182 TRP A N 1
ATOM 1461 C CA . TRP A 1 182 ? 2.491 21.732 -1.788 1.00 86.50 182 TRP A CA 1
ATOM 1462 C C . TRP A 1 182 ? 1.325 22.724 -1.809 1.00 86.50 182 TRP A C 1
ATOM 1464 O O . TRP A 1 182 ? 0.916 23.271 -0.786 1.00 86.50 182 TRP A O 1
ATOM 1474 N N . ALA A 1 183 ? 0.761 22.962 -2.992 1.00 86.38 183 ALA A N 1
ATOM 1475 C CA . ALA A 1 183 ? -0.454 23.761 -3.110 1.00 86.38 183 ALA A CA 1
ATOM 1476 C C . ALA A 1 183 ? -1.642 23.094 -2.387 1.00 86.38 183 ALA A C 1
ATOM 1478 O O . ALA A 1 183 ? -1.728 21.869 -2.294 1.00 86.38 183 ALA A O 1
ATOM 1479 N N . LYS A 1 184 ? -2.613 23.887 -1.911 1.00 85.19 184 LYS A N 1
ATOM 1480 C CA . LYS A 1 184 ? -3.813 23.354 -1.229 1.00 85.19 184 LYS A CA 1
ATOM 1481 C C . LYS A 1 184 ? -4.632 22.411 -2.115 1.00 85.19 184 LYS A C 1
ATOM 1483 O O . LYS A 1 184 ? -5.278 21.503 -1.598 1.00 85.19 184 LYS A O 1
ATOM 1488 N N . GLN A 1 185 ? -4.608 22.618 -3.427 1.00 88.12 185 GLN A N 1
ATOM 1489 C CA . GLN A 1 185 ? -5.286 21.782 -4.413 1.00 88.12 185 GLN A CA 1
ATOM 1490 C C . GLN A 1 185 ? -4.341 21.408 -5.550 1.00 88.12 185 GLN A C 1
ATOM 1492 O O . GLN A 1 185 ? -3.286 22.023 -5.722 1.00 88.12 185 GLN A O 1
ATOM 1497 N N . VAL A 1 186 ? -4.731 20.392 -6.318 1.00 88.94 186 VAL A N 1
ATOM 1498 C CA . VAL A 1 186 ? -4.010 19.998 -7.529 1.00 88.94 186 VAL A CA 1
ATOM 1499 C C . VAL A 1 186 ? -4.110 21.132 -8.548 1.00 88.94 186 VAL A C 1
ATOM 1501 O O . VAL A 1 186 ? -5.203 21.517 -8.956 1.00 88.94 186 VAL A O 1
ATOM 1504 N N . VAL A 1 187 ? -2.962 21.669 -8.944 1.00 88.38 187 VAL A N 1
ATOM 1505 C CA . VAL A 1 187 ? -2.820 22.682 -9.987 1.00 88.38 187 VAL A CA 1
ATOM 1506 C C . VAL A 1 187 ? -2.549 21.955 -11.306 1.00 88.38 187 VAL A C 1
ATOM 1508 O O . VAL A 1 187 ? -1.756 21.006 -11.318 1.00 88.38 187 VAL A O 1
ATOM 1511 N N . PRO A 1 188 ? -3.191 22.344 -12.422 1.00 82.06 188 PRO A N 1
ATOM 1512 C CA . PRO A 1 188 ? -2.877 21.786 -13.733 1.00 82.06 188 PRO A CA 1
ATOM 1513 C C . PRO A 1 188 ? -1.377 21.882 -14.035 1.00 82.06 188 PRO A C 1
ATOM 1515 O O . PRO A 1 188 ? -0.760 22.927 -13.834 1.00 82.06 188 PRO A O 1
ATOM 1518 N N . ASP A 1 189 ? -0.782 20.780 -14.492 1.00 74.62 189 ASP A N 1
ATOM 1519 C CA . ASP A 1 189 ? 0.623 20.770 -14.893 1.00 74.62 189 ASP A CA 1
ATOM 1520 C C . ASP A 1 189 ? 0.752 21.337 -16.313 1.00 74.62 189 ASP A C 1
ATOM 1522 O O . ASP A 1 189 ? 0.509 20.659 -17.313 1.00 74.62 189 ASP A O 1
ATOM 1526 N N . SER A 1 190 ? 1.111 22.617 -16.391 1.00 66.19 190 SER A N 1
ATOM 1527 C CA . SER A 1 190 ? 1.358 23.328 -17.651 1.00 66.19 190 SER A CA 1
ATOM 1528 C C . SER A 1 190 ? 2.677 22.922 -18.325 1.00 66.19 190 SER A C 1
ATOM 1530 O O . SER A 1 190 ? 2.912 23.289 -19.472 1.00 66.19 190 SER A O 1
ATOM 1532 N N . THR A 1 191 ? 3.550 22.205 -17.612 1.00 64.44 191 THR A N 1
ATOM 1533 C CA . THR A 1 191 ? 4.943 21.919 -17.991 1.00 64.44 191 THR A CA 1
ATOM 1534 C C . THR A 1 191 ? 5.104 20.567 -18.676 1.00 64.44 191 THR A C 1
ATOM 1536 O O . THR A 1 191 ? 5.872 20.450 -19.631 1.00 64.44 191 THR A O 1
ATOM 1539 N N . HIS A 1 192 ? 4.399 19.537 -18.202 1.00 67.31 192 HIS A N 1
ATOM 1540 C CA . HIS A 1 192 ? 4.506 18.170 -18.737 1.00 67.31 192 HIS A CA 1
ATOM 1541 C C . HIS A 1 192 ? 3.183 17.620 -19.294 1.00 67.31 192 HIS A C 1
ATOM 1543 O O . HIS A 1 192 ? 3.130 16.488 -19.778 1.00 67.31 192 HIS A O 1
ATOM 1549 N N . GLY A 1 193 ? 2.130 18.442 -19.305 1.00 71.25 193 GLY A N 1
ATOM 1550 C CA . GLY A 1 193 ? 0.802 18.064 -19.775 1.00 71.25 193 GLY A CA 1
ATOM 1551 C C . GLY A 1 193 ? -0.043 17.399 -18.688 1.00 71.25 193 GLY A C 1
ATOM 1552 O O . GLY A 1 193 ? 0.305 17.372 -17.511 1.00 71.25 193 GLY A O 1
ATOM 1553 N N . GLN A 1 194 ? -1.208 16.875 -19.072 1.00 78.31 194 GLN A N 1
ATOM 1554 C CA . GLN A 1 194 ? -2.160 16.334 -18.104 1.00 78.31 194 GLN A CA 1
ATOM 1555 C C . GLN A 1 194 ? -1.621 15.061 -17.428 1.00 78.31 194 GLN A C 1
ATOM 1557 O O . GLN A 1 194 ? -1.251 14.090 -18.093 1.00 78.31 194 GLN A O 1
ATOM 1562 N N . ARG A 1 195 ? -1.630 15.049 -16.087 1.00 84.38 195 ARG A N 1
ATOM 1563 C CA . ARG A 1 195 ? -1.253 13.878 -15.283 1.00 84.38 195 ARG A CA 1
ATOM 1564 C C . ARG A 1 195 ? -2.142 12.684 -15.627 1.00 84.38 195 ARG A C 1
ATOM 1566 O O . ARG A 1 195 ? -3.362 12.811 -15.705 1.00 84.38 195 ARG A O 1
ATOM 1573 N N . ARG A 1 196 ? -1.527 11.509 -15.785 1.00 86.50 196 ARG A N 1
ATOM 1574 C CA . ARG A 1 196 ? -2.232 10.262 -16.145 1.00 86.50 196 ARG A CA 1
ATOM 1575 C C . ARG A 1 196 ? -2.937 9.600 -14.962 1.00 86.50 196 ARG A C 1
ATOM 1577 O O . ARG A 1 196 ? -3.851 8.809 -15.164 1.00 86.50 196 ARG A O 1
ATOM 1584 N N . LEU A 1 197 ? -2.477 9.882 -13.746 1.00 90.88 197 LEU A N 1
ATOM 1585 C CA . LEU A 1 197 ? -2.977 9.321 -12.494 1.00 90.88 197 LEU A CA 1
ATOM 1586 C C . LEU A 1 197 ? -3.038 10.420 -11.422 1.00 90.88 197 LEU A C 1
ATOM 1588 O O . LEU A 1 197 ? -2.340 11.432 -11.547 1.00 90.88 197 LEU A O 1
ATOM 1592 N N . PRO A 1 198 ? -3.856 10.241 -10.371 1.00 93.06 198 PRO A N 1
ATOM 1593 C CA . PRO A 1 198 ? -3.915 11.186 -9.266 1.00 93.06 198 PRO A CA 1
ATOM 1594 C C . PRO A 1 198 ? -2.610 11.221 -8.460 1.00 93.06 198 PRO A C 1
ATOM 1596 O O . PRO A 1 198 ? -1.807 10.285 -8.478 1.00 93.06 198 PRO A O 1
ATOM 1599 N N . LEU A 1 199 ? -2.432 12.308 -7.714 1.00 92.31 199 LEU A N 1
ATOM 1600 C CA . LEU A 1 199 ? -1.356 12.490 -6.742 1.00 92.31 199 LEU A CA 1
ATOM 1601 C C . LEU A 1 199 ? -1.787 11.913 -5.384 1.00 92.31 199 LEU A C 1
ATOM 1603 O O . LEU A 1 199 ? -2.912 12.164 -4.943 1.00 92.31 199 LEU A O 1
ATOM 1607 N N . ALA A 1 200 ? -0.894 11.171 -4.720 1.00 91.81 200 ALA A N 1
ATOM 1608 C CA . ALA A 1 200 ? -1.237 10.347 -3.556 1.00 91.81 200 ALA A CA 1
ATOM 1609 C C . ALA A 1 200 ? -1.890 11.146 -2.423 1.00 91.81 200 ALA A C 1
ATOM 1611 O O . ALA A 1 200 ? -2.979 10.803 -1.973 1.00 91.81 200 ALA A O 1
ATOM 1612 N N . TYR A 1 201 ? -1.257 12.237 -1.991 1.00 90.81 201 TYR A N 1
ATOM 1613 C CA . TYR A 1 201 ? -1.753 13.080 -0.907 1.00 90.81 201 TYR A CA 1
ATOM 1614 C C . TYR A 1 201 ? -3.181 13.563 -1.148 1.00 90.81 201 TYR A C 1
ATOM 1616 O O . TYR A 1 201 ? -4.019 13.437 -0.260 1.00 90.81 201 TYR A O 1
ATOM 1624 N N . TYR A 1 202 ? -3.453 14.109 -2.334 1.00 92.06 202 TYR A N 1
ATOM 1625 C CA . TYR A 1 202 ? -4.726 14.756 -2.637 1.00 92.06 202 TYR A CA 1
ATOM 1626 C C . TYR A 1 202 ? -5.863 13.733 -2.710 1.00 92.06 202 TYR A C 1
ATOM 1628 O O . TYR A 1 202 ? -6.852 13.891 -2.002 1.00 92.06 202 TYR A O 1
ATOM 1636 N N . ASP A 1 203 ? -5.686 12.639 -3.459 1.00 94.31 203 ASP A N 1
ATOM 1637 C CA . ASP A 1 203 ? -6.708 11.586 -3.574 1.00 94.31 203 ASP A CA 1
ATOM 1638 C C . ASP A 1 203 ? -6.963 10.883 -2.234 1.00 94.31 203 ASP A C 1
ATOM 1640 O O . ASP A 1 203 ? -8.117 10.671 -1.867 1.00 94.31 203 ASP A O 1
ATOM 1644 N N . ILE A 1 204 ? -5.916 10.579 -1.456 1.00 94.00 204 ILE A N 1
ATOM 1645 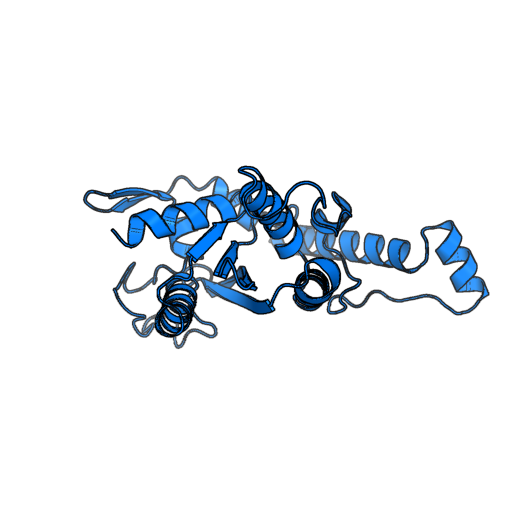C CA . ILE A 1 204 ? -6.068 9.960 -0.129 1.00 94.00 204 ILE A CA 1
ATOM 1646 C C . ILE A 1 204 ? -6.747 10.922 0.846 1.00 94.00 204 ILE A C 1
ATOM 1648 O O . ILE A 1 204 ? -7.612 10.508 1.615 1.00 94.00 204 ILE A O 1
ATOM 1652 N N . ARG A 1 205 ? -6.357 12.203 0.848 1.00 92.56 205 ARG A N 1
ATOM 1653 C CA . ARG A 1 205 ? -6.971 13.233 1.694 1.00 92.56 205 ARG A CA 1
ATOM 1654 C C . ARG A 1 205 ? -8.457 13.361 1.388 1.00 92.56 205 ARG A C 1
ATOM 1656 O O . ARG A 1 205 ? -9.242 13.380 2.329 1.00 92.56 205 ARG A O 1
ATOM 1663 N N . ASP A 1 206 ? -8.818 13.453 0.115 1.00 93.56 206 ASP A N 1
ATOM 1664 C CA . ASP A 1 206 ? -10.203 13.659 -0.301 1.00 93.56 206 ASP A CA 1
ATOM 1665 C C . ASP A 1 206 ? -11.036 12.392 -0.044 1.00 93.56 206 ASP A C 1
ATOM 1667 O O . ASP A 1 206 ? -12.077 12.478 0.596 1.00 93.56 206 ASP A O 1
ATOM 1671 N N . THR A 1 207 ? -10.496 11.201 -0.334 1.00 94.25 207 THR A N 1
ATOM 1672 C CA . THR A 1 207 ? -11.131 9.919 0.033 1.00 94.25 207 THR A CA 1
ATOM 1673 C C . THR A 1 207 ? -11.391 9.819 1.540 1.00 94.25 207 THR A C 1
ATOM 1675 O O . THR A 1 207 ? -12.463 9.397 1.969 1.00 94.25 207 THR A O 1
ATOM 1678 N N . LEU A 1 208 ? -10.420 10.205 2.375 1.00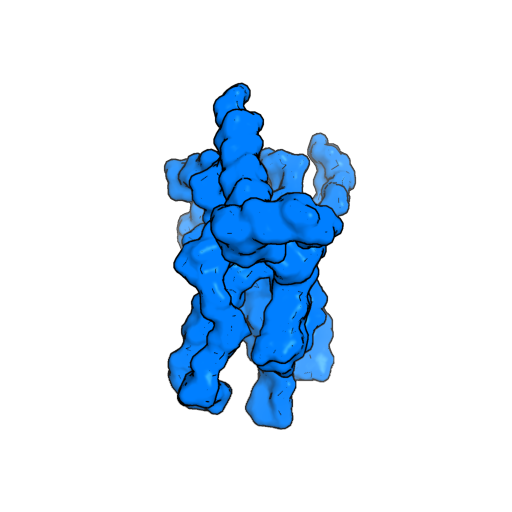 93.81 208 LEU A N 1
ATOM 1679 C CA . LEU A 1 208 ? -10.592 10.175 3.827 1.00 93.81 208 LEU A CA 1
ATOM 1680 C C . LEU A 1 208 ? -11.613 11.206 4.309 1.00 93.81 208 LEU A C 1
ATOM 1682 O O . LEU A 1 208 ? -12.368 10.892 5.222 1.00 93.81 208 LEU A O 1
ATOM 1686 N N . LYS A 1 209 ? -11.663 12.403 3.712 1.00 92.69 209 LYS A N 1
ATOM 1687 C CA . LYS A 1 209 ? -12.703 13.395 4.023 1.00 92.69 209 LYS A CA 1
ATOM 1688 C C . LYS A 1 209 ? -14.089 12.837 3.722 1.00 92.69 209 LYS A C 1
ATOM 1690 O O . LYS A 1 209 ? -14.918 12.820 4.622 1.00 92.69 209 LYS A O 1
ATOM 1695 N N . ASP A 1 210 ? -14.289 12.273 2.535 1.00 94.25 210 ASP A N 1
ATOM 1696 C CA . ASP A 1 210 ? -15.572 11.688 2.130 1.00 94.25 210 ASP A CA 1
ATOM 1697 C C . ASP A 1 210 ? -16.012 10.543 3.060 1.00 94.25 210 ASP A C 1
ATOM 1699 O O . ASP A 1 210 ? -17.202 10.345 3.316 1.00 94.25 210 ASP A O 1
ATOM 1703 N N . LEU A 1 211 ? -15.062 9.749 3.566 1.00 93.19 211 LEU A N 1
ATOM 1704 C CA . LEU A 1 211 ? -15.347 8.665 4.510 1.00 93.19 211 LEU A CA 1
ATOM 1705 C C . LEU A 1 211 ? -15.663 9.179 5.923 1.00 93.19 211 LEU A C 1
ATOM 1707 O O . LEU A 1 211 ? -16.551 8.628 6.575 1.00 93.19 211 LEU A O 1
ATOM 1711 N N . LEU A 1 212 ? -14.970 10.226 6.381 1.00 92.31 212 LEU A N 1
ATOM 1712 C CA . LEU A 1 212 ? -15.179 10.850 7.692 1.00 92.31 212 LEU A CA 1
ATOM 1713 C C . LEU A 1 212 ? -16.449 11.707 7.737 1.00 92.31 212 LEU A C 1
ATOM 1715 O O . LEU A 1 212 ? -17.110 11.754 8.765 1.00 92.31 212 LEU A O 1
ATOM 1719 N N . GLU A 1 213 ? -16.856 12.323 6.628 1.00 93.62 213 GLU A N 1
ATOM 1720 C CA . GLU A 1 213 ? -18.153 13.007 6.534 1.00 93.62 213 GLU A CA 1
ATOM 1721 C C . GLU A 1 213 ? -19.321 12.031 6.734 1.00 93.62 213 GLU A C 1
ATOM 1723 O O . GLU A 1 213 ? -20.333 12.377 7.341 1.00 93.62 213 GLU A O 1
ATOM 1728 N N . LYS A 1 214 ? -19.166 10.779 6.281 1.00 92.38 214 LYS A N 1
ATOM 1729 C CA . LYS A 1 214 ? -20.161 9.712 6.476 1.00 92.38 214 LYS A CA 1
ATOM 1730 C C . LYS A 1 214 ? -20.156 9.134 7.892 1.00 92.38 214 LYS A C 1
ATOM 1732 O O . LYS A 1 214 ? -21.177 8.604 8.322 1.00 92.38 214 LYS A O 1
ATOM 1737 N N . ASN A 1 215 ? -19.022 9.174 8.589 1.00 91.25 215 ASN A N 1
ATOM 1738 C CA . ASN A 1 215 ? -18.917 8.782 9.993 1.00 91.25 215 ASN A CA 1
ATOM 1739 C C . ASN A 1 215 ? -17.845 9.625 10.711 1.00 91.25 215 ASN A C 1
ATOM 1741 O O . ASN A 1 215 ? -16.670 9.248 10.678 1.00 91.25 215 ASN A O 1
ATOM 1745 N N . PRO A 1 216 ? -18.236 10.724 11.383 1.00 89.19 216 PRO A N 1
ATOM 1746 C CA . PRO A 1 216 ? -17.295 11.614 12.065 1.00 89.19 216 PRO A CA 1
ATOM 1747 C C . PRO A 1 216 ? -16.487 10.953 13.191 1.00 89.19 216 PRO A C 1
ATOM 1749 O O . PRO A 1 216 ? -15.391 11.410 13.501 1.00 89.19 216 PRO A O 1
ATOM 1752 N N . GLU A 1 217 ? -16.997 9.863 13.773 1.00 89.38 217 GLU A N 1
ATOM 1753 C CA . GLU A 1 217 ? -16.324 9.105 14.840 1.00 89.38 217 GLU A CA 1
ATOM 1754 C C . GLU A 1 217 ? -15.306 8.085 14.302 1.00 89.38 217 GLU A C 1
ATOM 1756 O O . GLU A 1 217 ? -14.561 7.470 15.074 1.00 89.38 217 GLU A O 1
ATOM 1761 N N . ALA A 1 218 ? -15.259 7.879 12.980 1.00 91.88 218 ALA A N 1
ATOM 1762 C CA . ALA A 1 218 ? -14.291 6.978 12.380 1.00 91.88 218 ALA A CA 1
ATOM 1763 C C . ALA A 1 218 ? -12.865 7.513 12.563 1.00 91.88 218 ALA A C 1
ATOM 1765 O O . ALA A 1 218 ? -12.570 8.700 12.428 1.00 91.88 218 ALA A O 1
ATOM 1766 N N . LYS A 1 219 ? -11.944 6.600 12.851 1.00 92.56 219 LYS A N 1
ATOM 1767 C CA . LYS A 1 219 ? -10.516 6.889 12.976 1.00 92.56 219 LYS A CA 1
ATOM 1768 C C . LYS A 1 219 ? -9.809 6.453 11.707 1.00 92.56 219 LYS A C 1
ATOM 1770 O O . LYS A 1 219 ? -10.306 5.623 10.950 1.00 92.56 219 LYS A O 1
ATOM 1775 N N . PHE A 1 220 ? -8.613 6.977 11.475 1.00 92.56 220 PHE A N 1
ATOM 1776 C CA . PHE A 1 220 ? -7.757 6.443 10.426 1.00 92.56 220 PHE A CA 1
ATOM 1777 C C . PHE A 1 220 ? -6.314 6.298 10.897 1.00 92.56 220 PHE A C 1
ATOM 1779 O O . PHE A 1 220 ? -5.813 7.069 11.718 1.00 92.56 220 PHE A O 1
ATOM 1786 N N . ILE A 1 221 ? -5.641 5.299 10.343 1.00 92.00 221 ILE A N 1
ATOM 1787 C CA . ILE A 1 221 ? -4.234 4.998 10.559 1.00 92.00 221 ILE A CA 1
ATOM 1788 C C . ILE A 1 221 ? -3.537 5.124 9.220 1.00 92.00 221 ILE A C 1
ATOM 1790 O O . ILE A 1 221 ? -4.002 4.602 8.210 1.00 92.00 221 ILE A O 1
ATOM 1794 N N . VAL A 1 222 ? -2.396 5.801 9.228 1.00 90.62 222 VAL A N 1
ATOM 1795 C CA . VAL A 1 222 ? -1.491 5.817 8.087 1.00 90.62 222 VAL A CA 1
ATOM 1796 C C . VAL A 1 222 ? -0.236 5.068 8.484 1.00 90.62 222 VAL A C 1
ATOM 1798 O O . VAL A 1 222 ? 0.338 5.338 9.537 1.00 90.62 222 VAL A O 1
ATOM 1801 N N . THR A 1 223 ? 0.149 4.098 7.667 1.00 90.06 223 THR A N 1
ATOM 1802 C CA . THR A 1 223 ? 1.246 3.182 7.960 1.00 90.06 223 THR A CA 1
ATOM 1803 C C . THR A 1 223 ? 2.007 2.806 6.694 1.00 90.06 223 THR A C 1
ATOM 1805 O O . THR A 1 223 ? 1.575 3.079 5.575 1.00 90.06 223 THR A O 1
ATOM 1808 N N . GLY A 1 224 ? 3.157 2.178 6.874 1.00 85.25 224 GLY A N 1
ATOM 1809 C CA . GLY A 1 224 ? 4.015 1.694 5.807 1.00 85.25 224 GLY A CA 1
ATOM 1810 C C . GLY A 1 224 ? 5.359 1.246 6.373 1.00 85.25 224 GLY A C 1
ATOM 1811 O O . GLY A 1 224 ? 5.736 1.609 7.487 1.00 85.25 224 GLY A O 1
ATOM 1812 N N . HIS A 1 225 ? 6.082 0.433 5.612 1.00 77.69 225 HIS A N 1
ATOM 1813 C CA . HIS A 1 225 ? 7.427 -0.019 5.969 1.00 77.69 225 HIS A CA 1
ATOM 1814 C C . HIS A 1 225 ? 8.477 0.777 5.186 1.00 77.69 225 HIS A C 1
ATOM 1816 O O . HIS A 1 225 ? 8.250 1.087 4.015 1.00 77.69 225 HIS A O 1
ATOM 1822 N N . SER A 1 226 ? 9.627 1.081 5.806 1.00 66.69 226 SER A N 1
ATOM 1823 C CA . SER A 1 226 ? 10.730 1.828 5.174 1.00 66.69 226 SER A CA 1
ATOM 1824 C C . SER A 1 226 ? 10.220 3.157 4.574 1.00 66.69 226 SER A C 1
ATOM 1826 O O . SER A 1 226 ? 9.615 3.939 5.311 1.00 66.69 226 SER A O 1
ATOM 1828 N N . LEU A 1 227 ? 10.366 3.389 3.264 1.00 57.22 227 LEU A N 1
ATOM 1829 C CA . LEU A 1 227 ? 9.782 4.518 2.526 1.00 57.22 227 LEU A CA 1
ATOM 1830 C C . LEU A 1 227 ? 8.301 4.756 2.872 1.00 57.22 227 LEU A C 1
ATOM 1832 O O . LEU A 1 227 ? 7.890 5.885 3.134 1.00 57.22 227 LEU A O 1
ATOM 1836 N N . GLY A 1 228 ? 7.492 3.696 2.947 1.00 58.53 228 GLY A N 1
ATOM 1837 C CA . GLY A 1 228 ? 6.073 3.815 3.281 1.00 58.53 228 GLY A CA 1
ATOM 1838 C C . GLY A 1 228 ? 5.836 4.362 4.693 1.00 58.53 228 GLY A C 1
ATOM 1839 O O . GLY A 1 228 ? 4.870 5.086 4.928 1.00 58.53 228 GLY A O 1
ATOM 1840 N N . GLY A 1 229 ? 6.734 4.054 5.631 1.00 60.31 229 GLY A N 1
ATOM 1841 C CA . GLY A 1 229 ? 6.686 4.579 6.995 1.00 60.31 229 GLY A CA 1
ATOM 1842 C C . GLY A 1 229 ? 7.048 6.061 7.041 1.00 60.31 229 GLY A C 1
ATOM 1843 O O . GLY A 1 229 ? 6.380 6.838 7.721 1.00 60.31 229 GLY A O 1
ATOM 1844 N N . ALA A 1 230 ? 8.040 6.480 6.252 1.00 63.16 230 ALA A N 1
ATOM 1845 C CA . ALA A 1 230 ? 8.381 7.892 6.118 1.00 63.16 230 ALA A CA 1
ATOM 1846 C C . ALA A 1 230 ? 7.219 8.699 5.512 1.00 63.16 230 ALA A C 1
ATOM 1848 O O . ALA A 1 230 ? 6.835 9.733 6.059 1.00 63.16 230 ALA A O 1
ATOM 1849 N N . LEU A 1 231 ? 6.581 8.187 4.453 1.00 57.06 231 LEU A N 1
ATOM 1850 C CA . LEU A 1 231 ? 5.390 8.796 3.845 1.00 57.06 231 LEU A CA 1
ATOM 1851 C C . LEU A 1 231 ? 4.232 8.943 4.845 1.00 57.06 231 LEU A C 1
ATOM 1853 O O . LEU A 1 231 ? 3.559 9.977 4.870 1.00 57.06 231 LEU A O 1
ATOM 185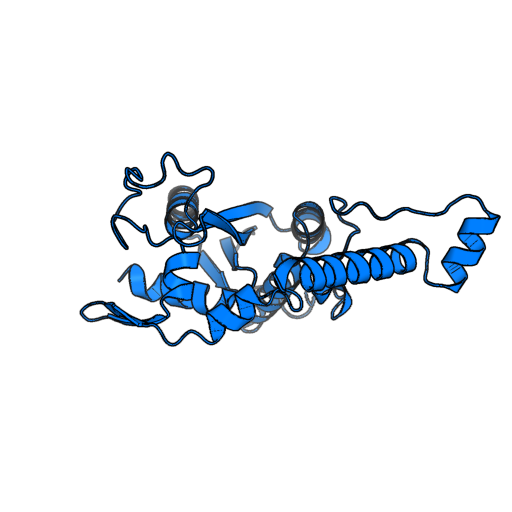7 N N . ALA A 1 232 ? 4.035 7.946 5.712 1.00 59.12 232 ALA A N 1
ATOM 1858 C CA . ALA A 1 232 ? 3.014 7.990 6.752 1.00 59.12 232 ALA A CA 1
ATOM 1859 C C . ALA A 1 232 ? 3.243 9.116 7.778 1.00 59.12 232 ALA A C 1
ATOM 1861 O O . ALA A 1 232 ? 2.281 9.750 8.223 1.00 59.12 232 ALA A O 1
ATOM 1862 N N . VAL A 1 233 ? 4.502 9.401 8.127 1.00 60.34 233 VAL A N 1
ATOM 1863 C CA . VAL A 1 233 ? 4.871 10.477 9.063 1.00 60.34 233 VAL A CA 1
ATOM 1864 C C . VAL A 1 233 ? 4.677 11.859 8.433 1.00 60.34 233 VAL A C 1
ATOM 1866 O O . VAL A 1 233 ? 4.126 12.751 9.079 1.00 60.34 233 VAL A O 1
ATOM 1869 N N . LEU A 1 234 ? 5.046 12.037 7.161 1.00 57.47 234 LEU A N 1
ATOM 1870 C CA . LEU A 1 234 ? 4.987 13.342 6.487 1.00 57.47 234 LEU A CA 1
ATOM 1871 C C . LEU A 1 234 ? 3.578 13.913 6.359 1.00 57.47 234 LEU A C 1
ATOM 1873 O O . LEU A 1 234 ? 3.399 15.128 6.451 1.00 57.47 234 LEU A O 1
ATOM 1877 N N . ARG A 1 235 ? 2.560 13.056 6.238 1.00 56.31 235 ARG A N 1
ATOM 1878 C CA . ARG A 1 235 ? 1.160 13.498 6.275 1.00 56.31 235 ARG A CA 1
ATOM 1879 C C . ARG A 1 235 ? 0.862 14.327 7.529 1.00 56.31 235 ARG A C 1
ATOM 1881 O O . ARG A 1 235 ? 0.169 15.331 7.431 1.00 56.31 235 ARG A O 1
ATOM 1888 N N . LYS A 1 236 ? 1.354 13.921 8.703 1.00 53.88 236 LYS A N 1
ATOM 1889 C CA . LYS A 1 236 ? 1.088 14.658 9.950 1.00 53.88 236 LYS A CA 1
ATOM 1890 C C . LYS A 1 236 ? 1.754 16.035 9.967 1.00 53.88 236 LYS A C 1
ATOM 1892 O O . LYS A 1 236 ? 1.260 16.916 10.652 1.00 53.88 236 LYS A O 1
ATOM 1897 N N . MET A 1 237 ? 2.843 16.213 9.219 1.00 48.75 237 MET A N 1
ATOM 1898 C CA . MET A 1 237 ? 3.617 17.456 9.180 1.00 48.75 237 MET A CA 1
ATOM 1899 C C . MET A 1 237 ? 3.089 18.463 8.151 1.00 48.75 237 MET A C 1
ATOM 1901 O O . MET A 1 237 ? 3.147 19.658 8.400 1.00 48.75 237 MET A O 1
ATOM 1905 N N . ILE A 1 238 ? 2.558 18.004 7.012 1.00 50.88 238 ILE A N 1
ATOM 1906 C CA . ILE A 1 238 ? 2.097 18.882 5.914 1.00 50.88 238 ILE A CA 1
ATOM 1907 C C . ILE A 1 238 ? 0.676 19.440 6.163 1.00 50.88 238 ILE A C 1
ATOM 1909 O O . ILE A 1 238 ? 0.281 20.419 5.536 1.00 50.88 238 ILE A O 1
ATOM 1913 N N . ILE A 1 239 ? -0.093 18.835 7.077 1.00 44.78 239 ILE A N 1
ATOM 1914 C CA . ILE A 1 239 ? -1.483 19.221 7.411 1.00 44.78 239 ILE A CA 1
ATOM 1915 C C . ILE A 1 239 ? -1.572 19.888 8.804 1.00 44.78 239 ILE A C 1
ATOM 1917 O O . ILE A 1 239 ? -2.627 19.860 9.433 1.00 44.78 239 ILE A O 1
ATOM 1921 N N . GLY A 1 240 ? -0.462 20.436 9.312 1.00 40.44 240 GLY A N 1
ATOM 1922 C CA . GLY A 1 240 ? -0.488 21.358 10.455 1.00 40.44 240 GLY A CA 1
ATOM 1923 C C . GLY A 1 240 ? -1.098 22.700 10.073 1.00 40.44 240 GLY A C 1
ATOM 1924 O O . GLY A 1 240 ? -0.777 23.183 8.964 1.00 40.44 240 GLY A O 1
#

InterPro domains:
  IPR002921 Fungal lipase-type domain [PF01764] (135-237)
  IPR029058 Alpha/Beta hydrolase fold [G3DSA:3.40.50.1820] (73-235)
  IPR029058 Alpha/Beta hydrolase fold [SSF53474] (81-234)
  IPR044819 Triacylglycerol lipase OBL1-like [PTHR46086] (2-234)

Sequence (240 aa):
MIYTPMAMMGITIETLLNFFSLNGGFRGLLRNIVRVKVVIPDRKAATYLSFIGFTDTRMKLDSDIKHGNPMYYPALSIMACKAVYNNAAYNQALIENQWKMEFLGFKNYWNDFLQRAETQVVMFRDKNVDHDTIVVCFRGTQPFNTEDWCSDVDLSWFEFPHIGKIHSGFSKALGMQSSAGWAKQVVPDSTHGQRRLPLAYYDIRDTLKDLLEKNPEAKFIVTGHSLGGALAVLRKMIIG

pLDDT: mean 83.28, std 15.24, range [33.09, 98.19]

Radius of gyration: 19.72 Å; chains: 1; bounding box: 42×64×43 Å

Organism: Hibiscus syriacus (NCBI:txid106335)

Secondary structure (DSSP, 8-state):
--HHHHHHHHHHHHHHHHHHHHTTHHHHHHHHHHTT-PPPPPTTSTTPPPHHHHH----SPPTTS-TTSTTHHHHHHHHHHHHTTS-HHHHHHIIIIIS--EEEEEEEEEETTTTEEEEEEEEEEEE-SS-EEEEEEE----TT-HHHHHHTT---EEEETTTEEEEHHHHHHHT-BTTTBS-SSPPP-TTT-S-SS--HHHHHHHHHHHHHHH-TT-EEEEEESTHHHHHHHHHHHHT-